Protein AF-A0AAN8FQ93-F1 (afdb_monomer_lite)

Structure (mmCIF, N/CA/C/O backbone):
data_AF-A0AAN8FQ93-F1
#
_entry.id   AF-A0AAN8FQ93-F1
#
loop_
_atom_site.group_PDB
_atom_site.id
_atom_site.type_symbol
_atom_site.label_atom_id
_atom_site.label_alt_id
_atom_site.label_comp_id
_atom_site.label_asym_id
_atom_site.label_entity_id
_atom_site.label_seq_id
_atom_site.pdbx_PDB_ins_code
_atom_site.Cartn_x
_atom_site.Cartn_y
_atom_site.Cartn_z
_atom_site.occupancy
_atom_site.B_iso_or_equiv
_atom_site.auth_seq_id
_atom_site.auth_comp_id
_atom_site.auth_asym_id
_atom_site.auth_atom_id
_atom_site.pdbx_PDB_model_num
ATOM 1 N N . MET A 1 1 ? 37.743 -50.794 3.521 1.00 43.72 1 MET A N 1
ATOM 2 C CA . MET A 1 1 ? 38.752 -50.583 4.589 1.00 43.72 1 MET A CA 1
ATOM 3 C C . MET A 1 1 ? 39.547 -49.338 4.214 1.00 43.72 1 MET A C 1
ATOM 5 O O . MET A 1 1 ? 40.086 -49.353 3.125 1.00 43.72 1 MET A O 1
ATOM 9 N N . LYS A 1 2 ? 39.644 -48.219 4.934 1.00 46.94 2 LYS A N 1
ATOM 10 C CA . LYS A 1 2 ? 39.073 -47.664 6.175 1.00 46.94 2 LYS A CA 1
ATOM 11 C C . LYS A 1 2 ? 38.821 -46.161 5.886 1.00 46.94 2 LYS A C 1
ATOM 13 O O . LYS A 1 2 ? 39.588 -45.600 5.106 1.00 46.94 2 LYS A O 1
ATOM 18 N N . PRO A 1 3 ? 37.813 -45.504 6.480 1.00 52.72 3 PRO A N 1
ATOM 19 C CA . PRO A 1 3 ? 37.639 -44.060 6.347 1.00 52.72 3 PRO A CA 1
ATOM 20 C C . PRO A 1 3 ? 38.596 -43.309 7.285 1.00 52.72 3 PRO A C 1
ATOM 22 O O . PRO A 1 3 ? 38.807 -43.723 8.425 1.00 52.72 3 PRO A O 1
ATOM 25 N N . VAL A 1 4 ? 39.175 -42.209 6.800 1.00 64.00 4 VAL A N 1
ATOM 26 C CA . VAL A 1 4 ? 39.961 -41.269 7.608 1.00 64.00 4 VAL A CA 1
ATOM 27 C C . VAL A 1 4 ? 38.993 -40.267 8.228 1.00 64.00 4 VAL A C 1
ATOM 29 O O . VAL A 1 4 ? 38.445 -39.408 7.546 1.00 64.00 4 VAL A O 1
ATOM 32 N N . THR A 1 5 ? 38.760 -40.413 9.528 1.00 63.66 5 THR A N 1
ATOM 33 C CA . THR A 1 5 ? 38.083 -39.434 10.381 1.00 63.66 5 THR A CA 1
ATOM 34 C C . THR A 1 5 ? 39.112 -38.424 10.878 1.00 63.66 5 THR A C 1
ATOM 36 O O . THR A 1 5 ? 40.029 -38.809 11.606 1.00 63.66 5 THR A O 1
ATOM 39 N N . SER A 1 6 ? 38.967 -37.148 10.516 1.00 61.22 6 SER A N 1
ATOM 40 C CA . SER A 1 6 ? 39.687 -36.052 11.170 1.00 61.22 6 SER A CA 1
ATOM 41 C C . SER A 1 6 ? 38.720 -35.314 12.095 1.00 61.22 6 SER A C 1
ATOM 43 O O . SER A 1 6 ? 37.662 -34.841 11.689 1.00 61.22 6 SER A O 1
ATOM 45 N N . ASN A 1 7 ? 39.093 -35.308 13.371 1.00 53.00 7 ASN A N 1
ATOM 46 C CA . ASN A 1 7 ? 38.413 -34.659 14.479 1.00 53.00 7 ASN A CA 1
ATOM 47 C C . ASN A 1 7 ? 38.879 -33.201 14.629 1.00 53.00 7 ASN A C 1
ATOM 49 O O . ASN A 1 7 ? 40.079 -32.956 14.540 1.00 53.00 7 ASN A O 1
ATOM 53 N N . ALA A 1 8 ? 37.923 -32.343 15.021 1.00 48.28 8 ALA A N 1
ATOM 54 C CA . ALA A 1 8 ? 38.048 -31.144 15.876 1.00 48.28 8 ALA A CA 1
ATOM 55 C C . ALA A 1 8 ? 38.805 -29.902 15.322 1.00 48.28 8 ALA A C 1
ATOM 57 O O . ALA A 1 8 ? 39.661 -30.062 14.456 1.00 48.28 8 ALA A O 1
ATOM 58 N N . PRO A 1 9 ? 38.544 -28.662 15.819 1.00 56.56 9 PRO A N 1
ATOM 59 C CA . PRO A 1 9 ? 37.826 -28.311 17.052 1.00 56.56 9 PRO A CA 1
ATOM 60 C C . PRO A 1 9 ? 36.675 -27.292 16.921 1.00 56.56 9 PRO A C 1
ATOM 62 O O . PRO A 1 9 ? 36.584 -26.490 15.995 1.00 56.56 9 PRO A O 1
ATOM 65 N N . SER A 1 10 ? 35.815 -27.335 17.937 1.00 55.06 10 SER A N 1
ATOM 66 C CA . SER A 1 10 ? 34.842 -26.316 18.319 1.00 55.06 10 SER A CA 1
ATOM 67 C C . SER A 1 10 ? 35.538 -25.012 18.715 1.00 55.06 10 SER A C 1
ATOM 69 O O . SER A 1 10 ? 36.318 -25.006 19.667 1.00 55.06 10 SER A O 1
ATOM 71 N N . ASN A 1 11 ? 35.198 -23.911 18.047 1.00 56.00 11 ASN A N 1
ATOM 72 C CA . ASN A 1 11 ? 35.440 -22.566 18.560 1.00 56.00 11 ASN A CA 1
ATOM 73 C C . ASN A 1 11 ? 34.101 -21.963 18.983 1.00 56.00 11 ASN A C 1
ATOM 75 O O . ASN A 1 11 ? 33.409 -21.327 18.190 1.00 56.00 11 ASN A O 1
ATOM 79 N N . ASP A 1 12 ? 33.765 -22.195 20.250 1.00 54.53 12 ASP A N 1
ATOM 80 C CA . ASP A 1 12 ? 32.925 -21.299 21.035 1.00 54.53 12 ASP A CA 1
ATOM 81 C C . ASP A 1 12 ? 33.717 -20.007 21.259 1.00 54.53 12 ASP A C 1
ATOM 83 O O . ASP A 1 12 ? 34.679 -19.977 22.026 1.00 54.53 12 ASP A O 1
ATOM 87 N N . ILE A 1 13 ? 33.321 -18.933 20.580 1.00 55.38 13 ILE A N 1
ATOM 88 C CA . ILE A 1 13 ? 33.644 -17.569 21.001 1.00 55.38 13 ILE A CA 1
ATOM 89 C C . ILE A 1 13 ? 32.327 -16.805 21.011 1.00 55.38 13 ILE A C 1
ATOM 91 O O . ILE A 1 13 ? 31.907 -16.200 20.024 1.00 55.38 13 ILE A O 1
ATOM 95 N N . GLY A 1 14 ? 31.666 -16.874 22.166 1.00 54.19 14 GLY A N 1
ATOM 96 C CA . GLY A 1 14 ? 30.639 -15.923 22.545 1.00 54.19 14 GLY A CA 1
ATOM 97 C C . GLY A 1 14 ? 31.229 -14.520 22.488 1.00 54.19 14 GLY A C 1
ATOM 98 O O . GLY A 1 14 ? 32.110 -14.169 23.268 1.00 54.19 14 GLY A O 1
ATOM 99 N N . THR A 1 15 ? 30.745 -13.730 21.537 1.00 52.47 15 THR A N 1
ATOM 100 C CA . THR A 1 15 ? 30.935 -12.284 21.545 1.00 52.47 15 THR A CA 1
ATOM 101 C C . THR A 1 15 ? 29.565 -11.693 21.824 1.00 52.47 15 THR A C 1
ATOM 103 O O . THR A 1 15 ? 28.764 -11.488 20.914 1.00 52.47 15 THR A O 1
ATOM 106 N N . GLU A 1 16 ? 29.262 -11.493 23.106 1.00 47.66 16 GLU A N 1
ATOM 107 C CA . GLU A 1 16 ? 28.191 -10.596 23.522 1.00 47.66 16 GLU A CA 1
ATOM 108 C C . GLU A 1 16 ? 28.558 -9.191 23.037 1.00 47.66 16 GLU A C 1
ATOM 110 O O . GLU A 1 16 ? 29.326 -8.462 23.665 1.00 47.66 16 GLU A O 1
ATOM 115 N N . VAL A 1 17 ? 28.041 -8.815 21.869 1.00 51.59 17 VAL A N 1
ATOM 116 C CA . VAL A 1 17 ? 28.053 -7.424 21.434 1.00 51.59 17 VAL A CA 1
ATOM 117 C C . VAL A 1 17 ? 26.941 -6.729 22.204 1.00 51.59 17 VAL A C 1
ATOM 119 O O . VAL A 1 17 ? 25.759 -6.830 21.882 1.00 51.59 17 VAL A O 1
ATOM 122 N N . ASN A 1 18 ? 27.357 -6.052 23.266 1.00 51.69 18 ASN A N 1
ATOM 123 C CA . ASN A 1 18 ? 26.562 -5.135 24.059 1.00 51.69 18 ASN A CA 1
ATOM 124 C C . ASN A 1 18 ? 26.129 -3.958 23.159 1.00 51.69 18 ASN A C 1
ATOM 126 O O . ASN A 1 18 ? 26.829 -2.956 23.031 1.00 51.69 18 ASN A O 1
ATOM 130 N N . LEU A 1 19 ? 25.006 -4.120 22.453 1.00 54.72 19 LEU A N 1
ATOM 131 C CA . LEU A 1 19 ? 24.461 -3.150 21.497 1.00 54.72 19 LEU A CA 1
ATOM 132 C C . LEU A 1 19 ? 23.563 -2.123 22.206 1.00 54.72 19 LEU A C 1
ATOM 134 O O . LEU A 1 19 ? 22.423 -1.883 21.815 1.00 54.72 19 LEU A O 1
ATOM 138 N N . ALA A 1 20 ? 24.069 -1.546 23.291 1.00 54.59 20 ALA A N 1
ATOM 139 C CA . ALA A 1 20 ? 23.352 -0.576 24.104 1.00 54.59 20 ALA A CA 1
ATOM 140 C C . ALA A 1 20 ? 24.187 0.690 24.301 1.00 54.59 20 ALA A C 1
ATOM 142 O O . ALA A 1 20 ? 24.522 1.029 25.427 1.00 54.59 20 ALA A O 1
ATOM 143 N N . GLN A 1 21 ? 24.526 1.400 23.219 1.00 54.72 21 GLN A N 1
ATOM 144 C CA . GLN A 1 21 ? 24.771 2.848 23.265 1.00 54.72 21 GLN A CA 1
ATOM 145 C C . GLN A 1 21 ? 25.000 3.438 21.870 1.00 54.72 21 GLN A C 1
ATOM 147 O O . GLN A 1 21 ? 25.700 2.865 21.045 1.00 54.72 21 GLN A O 1
ATOM 152 N N . HIS A 1 22 ? 24.443 4.637 21.686 1.00 54.16 22 HIS A N 1
ATOM 153 C CA . HIS A 1 22 ? 24.608 5.573 20.568 1.00 54.16 22 HIS A CA 1
ATOM 154 C C . HIS A 1 22 ? 23.703 5.418 19.340 1.00 54.16 22 HIS A C 1
ATOM 156 O O . HIS A 1 22 ? 24.157 5.211 18.223 1.00 54.16 22 HIS A O 1
ATOM 162 N N . PHE A 1 23 ? 22.427 5.751 19.541 1.00 46.22 23 PHE A N 1
ATOM 163 C CA . PHE A 1 23 ? 21.688 6.562 18.570 1.00 46.22 23 PHE A CA 1
ATOM 164 C C . PHE A 1 23 ? 21.026 7.747 19.282 1.00 46.22 23 PHE A C 1
ATOM 166 O O . PHE A 1 23 ? 19.817 7.795 19.484 1.00 46.22 23 PHE A O 1
ATOM 173 N N . ALA A 1 24 ? 21.847 8.717 19.689 1.00 49.38 24 ALA A N 1
ATOM 174 C CA . ALA A 1 24 ? 21.378 10.086 19.859 1.00 49.38 24 ALA A CA 1
ATOM 175 C C . ALA A 1 24 ? 21.300 10.691 18.452 1.00 49.38 24 ALA A C 1
ATOM 177 O O . ALA A 1 24 ? 22.272 11.250 17.953 1.00 49.38 24 ALA A O 1
ATOM 178 N N . TYR A 1 25 ? 20.176 10.478 17.769 1.00 49.50 25 TYR A N 1
ATOM 179 C CA . TYR A 1 25 ? 19.856 11.272 16.593 1.00 49.50 25 TYR A CA 1
ATOM 180 C C . TYR A 1 25 ? 19.400 12.648 17.074 1.00 49.50 25 TYR A C 1
ATOM 182 O O . TYR A 1 25 ? 18.401 12.768 17.784 1.00 49.50 25 TYR A O 1
ATOM 190 N N . ASP A 1 26 ? 20.158 13.667 16.676 1.00 50.38 26 ASP A N 1
ATOM 191 C CA . ASP A 1 26 ? 19.754 15.069 16.646 1.00 50.38 26 ASP A CA 1
ATOM 192 C C . ASP A 1 26 ? 18.476 15.218 15.807 1.00 50.38 26 ASP A C 1
ATOM 194 O O . ASP A 1 26 ? 18.492 15.524 14.615 1.00 50.38 26 ASP A O 1
ATOM 198 N N . CYS A 1 27 ? 17.328 14.987 16.437 1.00 43.94 27 CYS A N 1
ATOM 199 C CA . CYS A 1 27 ? 16.032 15.365 15.902 1.00 43.94 27 CYS A CA 1
ATOM 200 C C . CYS A 1 27 ? 15.802 16.844 16.219 1.00 43.94 27 CYS A C 1
ATOM 202 O O . CYS A 1 27 ? 15.065 17.198 17.141 1.00 43.94 27 CYS A O 1
ATOM 204 N N . HIS A 1 28 ? 16.448 17.719 15.450 1.00 53.31 28 HIS A N 1
ATOM 205 C CA . HIS A 1 28 ? 16.103 19.133 15.409 1.00 53.31 28 HIS A CA 1
ATOM 206 C C . HIS A 1 28 ? 14.748 19.273 14.697 1.00 53.31 28 HIS A C 1
ATOM 208 O O . HIS A 1 28 ? 14.672 19.464 13.486 1.00 53.31 28 HIS A O 1
ATOM 214 N N . PHE A 1 29 ? 13.656 19.097 15.443 1.00 51.94 29 PHE A N 1
ATOM 215 C CA . PHE A 1 29 ? 12.316 19.428 14.971 1.00 51.94 29 PHE A CA 1
ATOM 216 C C . PHE A 1 29 ? 12.164 20.954 14.994 1.00 51.94 29 PHE A C 1
ATOM 218 O O . PHE A 1 29 ? 12.197 21.539 16.080 1.00 51.94 29 PHE A O 1
ATOM 225 N N . PRO A 1 30 ? 11.970 21.633 13.849 1.00 58.56 30 PRO A N 1
ATOM 226 C CA . PRO A 1 30 ? 11.539 23.017 13.889 1.00 58.56 30 PRO A CA 1
ATOM 227 C C . PRO A 1 30 ? 10.137 23.045 14.506 1.00 58.56 30 PRO A C 1
ATOM 229 O O . PRO A 1 30 ? 9.184 22.494 13.953 1.00 58.56 30 PRO A O 1
ATOM 232 N N . LEU A 1 31 ? 10.019 23.680 15.672 1.00 50.66 31 LEU A N 1
ATOM 233 C CA . LEU A 1 31 ? 8.745 24.088 16.255 1.00 50.66 31 LEU A CA 1
ATOM 234 C C . LEU A 1 31 ? 8.060 25.039 15.268 1.00 50.66 31 LEU A C 1
ATOM 236 O O . LEU A 1 31 ? 8.296 26.246 15.269 1.00 50.66 31 LEU A O 1
ATOM 240 N N . ILE A 1 32 ? 7.212 24.488 14.403 1.00 52.97 32 ILE A N 1
ATOM 241 C CA . ILE A 1 32 ? 6.245 25.276 13.649 1.00 52.97 32 ILE A CA 1
ATOM 242 C C . ILE A 1 32 ? 5.213 25.746 14.675 1.00 52.97 32 ILE A C 1
ATOM 244 O O . ILE A 1 32 ? 4.323 25.000 15.080 1.00 52.97 32 ILE A O 1
ATOM 248 N N . LEU A 1 33 ? 5.367 26.989 15.133 1.00 49.12 33 LEU A N 1
ATOM 249 C CA . LEU A 1 33 ? 4.339 27.731 15.858 1.00 49.12 33 LEU A CA 1
ATOM 250 C C . LEU A 1 33 ? 3.120 27.878 14.939 1.00 49.12 33 LEU A C 1
ATOM 252 O O . LEU A 1 33 ? 3.039 28.794 14.121 1.00 49.12 33 LEU A O 1
ATOM 256 N N . ILE A 1 34 ? 2.170 26.952 15.056 1.00 49.78 34 ILE A N 1
ATOM 257 C CA . ILE A 1 34 ? 0.868 27.068 14.404 1.00 49.78 34 ILE A CA 1
ATOM 258 C C . ILE A 1 34 ? 0.079 28.132 15.168 1.00 49.78 34 ILE A C 1
ATOM 260 O O . ILE A 1 34 ? -0.410 27.910 16.273 1.00 49.78 34 ILE A O 1
ATOM 264 N N . ASN A 1 35 ? -0.009 29.317 14.571 1.00 53.38 35 ASN A N 1
ATOM 265 C CA . ASN A 1 35 ? -0.854 30.410 15.031 1.00 53.38 35 ASN A CA 1
ATOM 266 C C . ASN A 1 35 ? -2.340 29.999 14.870 1.00 53.38 35 ASN A C 1
ATOM 268 O O . ASN A 1 35 ? -2.770 29.753 13.740 1.00 53.38 35 ASN A O 1
ATOM 272 N N . PRO A 1 36 ? -3.149 29.920 15.945 1.00 51.19 36 PRO A N 1
ATOM 273 C CA . PRO A 1 36 ? -4.513 29.376 15.894 1.00 51.19 36 PRO A CA 1
ATOM 274 C C . PRO A 1 36 ? -5.562 30.334 15.290 1.00 51.19 36 PRO A C 1
ATOM 276 O O . PRO A 1 36 ? -6.759 30.071 15.371 1.00 51.19 36 PRO A O 1
ATOM 279 N N . SER A 1 37 ? -5.155 31.441 14.662 1.00 52.25 37 SER A N 1
ATOM 280 C CA . SER A 1 37 ? -6.068 32.552 14.342 1.00 52.25 37 SER A CA 1
ATOM 281 C C . SER A 1 37 ? -6.799 32.455 12.992 1.00 52.25 37 SER A C 1
ATOM 283 O O . SER A 1 37 ? -7.601 33.331 12.675 1.00 52.25 37 SER A O 1
ATOM 285 N N . HIS A 1 38 ? -6.585 31.407 12.187 1.00 54.12 38 HIS A N 1
ATOM 286 C CA . HIS A 1 38 ? -7.237 31.275 10.875 1.00 54.12 38 HIS A CA 1
ATOM 287 C C . HIS A 1 38 ? -7.713 29.846 10.573 1.00 54.12 38 HIS A C 1
ATOM 289 O O . HIS A 1 38 ? -7.255 29.207 9.631 1.00 54.12 38 HIS A O 1
ATOM 295 N N . GLN A 1 39 ? -8.707 29.357 11.320 1.00 47.12 39 GLN A N 1
ATOM 296 C CA . GLN A 1 39 ? -9.579 28.290 10.819 1.00 47.12 39 GLN A CA 1
ATOM 297 C C . GLN A 1 39 ? -10.652 28.898 9.906 1.00 47.12 39 GLN A C 1
ATOM 299 O O . GLN A 1 39 ? -11.775 29.173 10.322 1.00 47.12 39 GLN A O 1
ATOM 304 N N . ARG A 1 40 ? -10.309 29.110 8.633 1.00 50.81 40 ARG A N 1
ATOM 305 C CA . ARG A 1 40 ? -11.314 29.138 7.566 1.00 50.81 40 ARG A CA 1
ATOM 306 C C . ARG A 1 40 ? -11.321 27.751 6.938 1.00 50.81 40 ARG A C 1
ATOM 308 O O . ARG A 1 40 ? -10.405 27.403 6.200 1.00 50.81 40 ARG A O 1
ATOM 315 N N . LEU A 1 41 ? -12.338 26.964 7.285 1.00 53.19 41 LEU A N 1
ATOM 316 C CA . LEU A 1 41 ? -12.646 25.694 6.629 1.00 53.19 41 LEU A CA 1
ATOM 317 C C . LEU A 1 41 ? -12.673 25.906 5.103 1.00 53.19 41 LEU A C 1
ATOM 319 O O . LEU A 1 41 ? -13.358 26.827 4.642 1.00 53.19 41 LEU A O 1
ATOM 323 N N . PRO A 1 42 ? -11.944 25.102 4.309 1.00 55.25 42 PRO A N 1
ATOM 324 C CA . PRO A 1 42 ? -12.087 25.149 2.865 1.00 55.25 42 PRO A CA 1
ATOM 325 C C . PRO A 1 42 ? -13.494 24.662 2.478 1.00 55.25 42 PRO A C 1
ATOM 327 O O . PRO A 1 42 ? -14.051 23.790 3.151 1.00 55.25 42 PRO A O 1
ATOM 330 N N . PRO A 1 43 ? -14.093 25.212 1.408 1.00 56.41 43 PRO A N 1
ATOM 331 C CA . PRO A 1 43 ? -15.388 24.752 0.934 1.00 56.41 43 PRO A CA 1
ATOM 332 C C . PRO A 1 43 ? -15.285 23.282 0.522 1.00 56.41 43 PRO A C 1
ATOM 334 O O . PRO A 1 43 ? -14.360 22.893 -0.196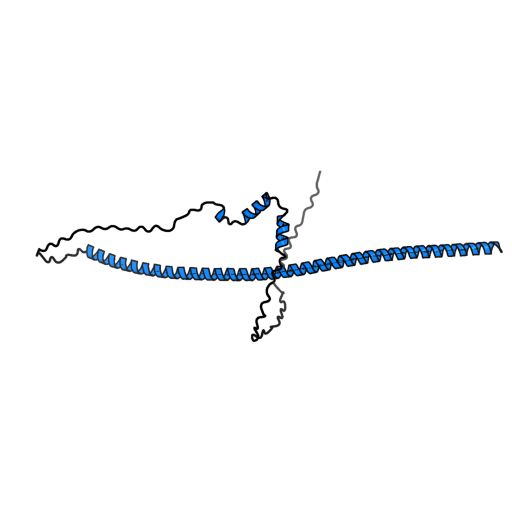 1.00 56.41 43 PRO A O 1
ATOM 337 N N . PHE A 1 44 ? -16.240 22.480 0.995 1.00 44.09 44 PHE A N 1
ATOM 338 C CA . PHE A 1 44 ? -16.431 21.089 0.604 1.00 44.09 44 PHE A CA 1
ATOM 339 C C . PHE A 1 44 ? -16.378 20.965 -0.922 1.00 44.09 44 PHE A C 1
ATOM 341 O O . PHE A 1 44 ? -17.288 21.407 -1.624 1.00 44.09 44 PHE A O 1
ATOM 348 N N . LYS A 1 45 ? -15.309 20.359 -1.445 1.00 53.00 45 LYS A N 1
ATOM 349 C CA . LYS A 1 45 ? -15.311 19.847 -2.813 1.00 53.00 45 LYS A CA 1
ATOM 350 C C . LYS A 1 45 ? -16.099 18.544 -2.788 1.00 53.00 45 LYS A C 1
ATOM 352 O O . LYS A 1 45 ? -15.749 17.630 -2.045 1.00 53.00 45 LYS A O 1
ATOM 357 N N . GLN A 1 46 ? -17.185 18.502 -3.557 1.00 50.28 46 GLN A N 1
ATOM 358 C CA . GLN A 1 46 ? -17.930 17.281 -3.837 1.00 50.28 46 GLN A CA 1
ATOM 359 C C . GLN A 1 46 ? -16.947 16.206 -4.305 1.00 50.28 46 GLN A C 1
ATOM 361 O O . GLN A 1 46 ? -16.217 16.401 -5.276 1.00 50.28 46 GLN A O 1
ATOM 366 N N . LEU A 1 47 ? -16.904 15.098 -3.567 1.00 47.75 47 LEU A N 1
ATOM 367 C CA . LEU A 1 47 ? -16.233 13.880 -3.987 1.00 47.75 47 LEU A CA 1
ATOM 368 C C . LEU A 1 47 ? -17.018 13.343 -5.192 1.00 47.75 47 LEU A C 1
ATOM 370 O O . LEU A 1 47 ? -18.071 12.727 -5.028 1.00 47.75 47 LEU A O 1
ATOM 374 N N . GLU A 1 48 ? -16.535 13.596 -6.405 1.00 50.75 48 GLU A N 1
ATOM 375 C CA . GLU A 1 48 ? -16.887 12.749 -7.539 1.00 50.75 48 GLU A CA 1
ATOM 376 C C . GLU A 1 48 ? -16.249 11.384 -7.275 1.00 50.75 48 GLU A C 1
ATOM 378 O O . GLU A 1 48 ? -15.047 11.183 -7.444 1.00 50.75 48 GLU A O 1
ATOM 383 N N . ILE A 1 49 ? -17.061 10.458 -6.767 1.00 50.00 49 ILE A N 1
ATOM 384 C CA . ILE A 1 49 ? -16.704 9.049 -6.653 1.00 50.00 49 ILE A CA 1
ATOM 385 C C . ILE A 1 49 ? -16.535 8.549 -8.088 1.00 50.00 49 ILE A C 1
ATOM 387 O O . ILE A 1 49 ? -17.507 8.311 -8.803 1.00 50.00 49 ILE A O 1
ATOM 391 N N . GLY A 1 50 ? -15.283 8.462 -8.534 1.00 47.97 50 GLY A N 1
ATOM 392 C CA . GLY A 1 50 ? -14.940 7.890 -9.824 1.00 47.97 50 GLY A CA 1
ATOM 393 C C . GLY A 1 50 ? -15.417 6.441 -9.885 1.00 47.97 50 GLY A C 1
ATOM 394 O O . GLY A 1 50 ? -14.976 5.603 -9.103 1.00 47.97 50 GLY A O 1
ATOM 395 N N . ASN A 1 51 ? -16.289 6.143 -10.848 1.00 53.91 51 ASN A N 1
ATOM 396 C CA . ASN A 1 51 ? -16.870 4.823 -11.137 1.00 53.91 51 ASN A CA 1
ATOM 397 C C . ASN A 1 51 ? -15.841 3.734 -11.549 1.00 53.91 51 ASN A C 1
ATOM 399 O O . ASN A 1 51 ? -16.215 2.724 -12.140 1.00 53.91 51 ASN A O 1
ATOM 403 N N . GLY A 1 52 ? -14.546 3.912 -11.266 1.00 50.69 52 GLY A N 1
ATOM 404 C CA . GLY A 1 52 ? -13.461 3.043 -11.734 1.00 50.69 52 GLY A CA 1
ATOM 405 C C . GLY A 1 52 ? -13.273 1.742 -10.945 1.00 50.69 52 GLY A C 1
ATOM 406 O O . GLY A 1 52 ? -12.689 0.797 -11.473 1.00 50.69 52 GLY A O 1
ATOM 407 N N . GLU A 1 53 ? -13.780 1.644 -9.712 1.00 50.12 53 GLU A N 1
ATOM 408 C CA . GLU A 1 53 ? -13.603 0.435 -8.884 1.00 50.12 53 GLU A CA 1
ATOM 409 C C . GLU A 1 53 ? -14.692 -0.629 -9.098 1.00 50.12 53 GLU A C 1
ATOM 411 O O . GLU A 1 53 ? -14.458 -1.816 -8.862 1.00 50.12 53 GLU A O 1
ATOM 416 N N . ALA A 1 54 ? -15.857 -0.251 -9.635 1.00 54.19 54 ALA A N 1
ATOM 417 C CA . ALA A 1 54 ? -16.929 -1.204 -9.931 1.00 54.19 54 ALA A CA 1
ATOM 418 C C . ALA A 1 54 ? -16.570 -2.157 -11.093 1.00 54.19 54 ALA A C 1
ATOM 420 O O . ALA A 1 54 ? -17.038 -3.297 -11.141 1.00 54.19 54 ALA A O 1
ATOM 421 N N . GLU A 1 55 ? -15.699 -1.731 -12.012 1.00 54.09 55 GLU A N 1
ATOM 422 C CA . GLU A 1 55 ? -15.376 -2.503 -13.216 1.00 54.09 55 GLU A CA 1
ATOM 423 C C . GLU A 1 55 ? -14.250 -3.533 -12.998 1.00 54.09 55 GLU A C 1
ATOM 425 O O . GLU A 1 55 ? -14.235 -4.589 -13.639 1.00 54.09 55 GLU A O 1
ATOM 430 N N . GLN A 1 56 ? -13.349 -3.306 -12.032 1.00 57.56 56 GLN A N 1
ATOM 431 C CA . GLN A 1 56 ? -12.305 -4.284 -11.688 1.00 57.56 56 GLN A CA 1
ATOM 432 C C . GLN A 1 56 ? -12.852 -5.470 -10.879 1.00 57.56 56 GLN A C 1
ATOM 434 O O . GLN A 1 56 ? -12.417 -6.607 -11.082 1.00 57.56 56 GLN A O 1
ATOM 439 N N . LEU A 1 57 ? -13.870 -5.249 -10.040 1.00 55.34 57 LEU A N 1
ATOM 440 C CA . LEU A 1 57 ? -14.535 -6.332 -9.306 1.00 55.34 57 LEU A CA 1
ATOM 441 C C . LEU A 1 57 ? -15.395 -7.223 -10.220 1.00 55.34 57 LEU A C 1
ATOM 443 O O . LEU A 1 57 ? -15.475 -8.433 -10.000 1.00 55.34 57 LEU A O 1
ATOM 447 N N . SER A 1 58 ? -15.966 -6.668 -11.295 1.00 58.16 58 SER A N 1
ATOM 448 C CA . SER A 1 58 ? -16.728 -7.439 -12.291 1.00 58.16 58 SER A CA 1
ATOM 449 C C . SER A 1 58 ? -15.833 -8.414 -13.080 1.00 58.16 58 SER A C 1
ATOM 451 O O . SER A 1 58 ? -16.195 -9.580 -13.269 1.00 58.16 58 SER A O 1
ATOM 453 N N . LYS A 1 59 ? -14.607 -8.002 -13.445 1.00 57.81 59 LYS A N 1
ATOM 454 C CA . LYS A 1 59 ? -13.646 -8.869 -14.155 1.00 57.81 59 LYS A CA 1
ATOM 455 C C . LYS A 1 59 ? -13.072 -9.990 -13.285 1.00 57.81 59 LYS A C 1
ATOM 457 O O . LYS A 1 59 ? -12.867 -11.091 -13.794 1.00 57.81 59 LYS A O 1
ATOM 462 N N . ALA A 1 60 ? -12.886 -9.771 -11.982 1.00 54.78 60 ALA A N 1
ATOM 463 C CA . ALA A 1 60 ? -12.419 -10.818 -11.065 1.00 54.78 60 ALA A CA 1
ATOM 464 C C . ALA A 1 60 ? -13.466 -11.931 -10.829 1.00 54.78 60 ALA A C 1
ATOM 466 O O . ALA A 1 60 ? -13.116 -13.076 -10.532 1.00 54.78 60 ALA A O 1
ATOM 467 N N . LEU A 1 61 ? -14.756 -11.629 -11.010 1.00 50.03 61 LEU A N 1
ATOM 468 C CA . LEU A 1 61 ? -15.855 -12.578 -10.812 1.00 50.03 61 LEU A CA 1
ATOM 469 C C . LEU A 1 61 ? -16.231 -13.372 -12.073 1.00 50.03 61 LEU A C 1
ATOM 471 O O . LEU A 1 61 ? -17.008 -14.320 -11.967 1.00 50.03 61 LEU A O 1
ATOM 475 N N . CYS A 1 62 ? -15.679 -13.064 -13.249 1.00 51.31 62 CYS A N 1
ATOM 476 C CA . CYS A 1 62 ? -16.077 -13.724 -14.501 1.00 51.31 62 CYS A CA 1
ATOM 477 C C . CYS A 1 62 ? -15.312 -15.038 -14.802 1.00 51.31 62 CYS A C 1
ATOM 479 O O . CYS A 1 62 ? -15.659 -15.750 -15.737 1.00 51.31 62 CYS A O 1
ATOM 481 N N . GLY A 1 63 ? -14.292 -15.396 -14.006 1.00 51.91 63 GLY A N 1
ATOM 482 C CA . GLY A 1 63 ? -13.413 -16.550 -14.280 1.00 51.91 63 GLY A CA 1
ATOM 483 C C . GLY A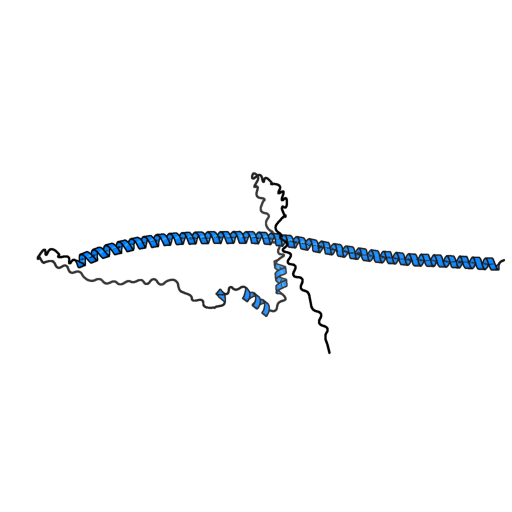 1 63 ? -13.461 -17.713 -13.281 1.00 51.91 63 GLY A C 1
ATOM 484 O O . GLY A 1 63 ? -12.731 -18.687 -13.449 1.00 51.91 63 GLY A O 1
ATOM 485 N N . THR A 1 64 ? -14.270 -17.642 -12.221 1.00 48.59 64 THR A N 1
ATOM 486 C CA . THR A 1 64 ? -14.322 -18.698 -11.195 1.00 48.59 64 THR A CA 1
ATOM 487 C C . THR A 1 64 ? -15.610 -19.503 -11.317 1.00 48.59 64 THR A C 1
ATOM 489 O O . THR A 1 64 ? -16.702 -18.938 -11.299 1.00 48.59 64 THR A O 1
ATOM 492 N N . SER A 1 65 ? -15.475 -20.827 -11.468 1.00 60.69 65 SER A N 1
ATOM 493 C CA . SER A 1 65 ? -16.615 -21.745 -11.543 1.00 60.69 65 SER A CA 1
ATOM 494 C C . SER A 1 65 ? -17.496 -21.625 -10.298 1.00 60.69 65 SER A C 1
ATOM 496 O O . SER A 1 65 ? -16.994 -21.382 -9.194 1.00 60.69 65 SER A O 1
ATOM 498 N N . ASP A 1 66 ? -18.807 -21.809 -10.469 1.00 57.22 66 ASP A N 1
ATOM 499 C CA . ASP A 1 66 ? -19.829 -21.582 -9.435 1.00 57.22 66 ASP A CA 1
ATOM 500 C C . ASP A 1 66 ? -19.560 -22.325 -8.112 1.00 57.22 66 ASP A C 1
ATOM 502 O O . ASP A 1 66 ? -19.926 -21.851 -7.036 1.00 57.22 66 ASP A O 1
ATOM 506 N N . ALA A 1 67 ? -18.805 -23.426 -8.154 1.00 57.03 67 ALA A N 1
ATOM 507 C CA . ALA A 1 67 ? -18.370 -24.158 -6.967 1.00 57.03 67 ALA A CA 1
ATOM 508 C C . ALA A 1 67 ? -17.407 -23.360 -6.059 1.00 57.03 67 ALA A C 1
ATOM 510 O O . ALA A 1 67 ? -17.457 -23.495 -4.836 1.00 57.03 67 ALA A O 1
ATOM 511 N N . LYS A 1 68 ? -16.541 -22.500 -6.619 1.00 57.78 68 LYS A N 1
ATOM 512 C CA . LYS A 1 68 ? -15.602 -21.671 -5.835 1.00 57.78 68 LYS A CA 1
ATOM 513 C C . LYS A 1 68 ? -16.243 -20.391 -5.297 1.00 57.78 68 LYS A C 1
ATOM 515 O O . LYS A 1 68 ? -15.852 -19.943 -4.219 1.00 57.78 68 LYS A O 1
ATOM 520 N N . LYS A 1 69 ? -17.246 -19.839 -5.987 1.00 58.22 69 LYS A N 1
ATOM 521 C CA . LYS A 1 69 ? -18.005 -18.671 -5.501 1.00 58.22 69 LYS A CA 1
ATOM 522 C C . LYS A 1 69 ? -18.824 -19.002 -4.254 1.00 58.22 69 LYS A C 1
ATOM 524 O O . LYS A 1 69 ? -18.806 -18.233 -3.296 1.00 58.22 69 LYS A O 1
ATOM 529 N N . MET A 1 70 ? -19.443 -20.183 -4.214 1.00 59.78 70 MET A N 1
ATOM 530 C CA . MET A 1 70 ? -20.174 -20.642 -3.027 1.00 59.78 70 MET A CA 1
ATOM 531 C C . MET A 1 70 ? -19.242 -20.922 -1.837 1.00 59.78 70 MET A C 1
ATOM 533 O O . MET A 1 70 ? -19.593 -20.612 -0.703 1.00 59.78 70 MET A O 1
ATOM 537 N N . ALA A 1 71 ? -18.022 -21.420 -2.081 1.00 59.84 71 ALA A N 1
ATOM 538 C CA . ALA A 1 71 ? -17.058 -21.716 -1.018 1.00 59.84 71 ALA A CA 1
ATOM 539 C C . ALA A 1 71 ? -16.527 -20.459 -0.295 1.00 59.84 71 ALA A C 1
ATOM 541 O O . ALA A 1 71 ? -16.286 -20.503 0.915 1.00 59.84 71 ALA A O 1
ATOM 542 N N . LEU A 1 72 ? -16.369 -19.337 -1.008 1.00 56.34 72 LEU A N 1
ATOM 543 C CA . LEU A 1 72 ? -15.916 -18.067 -0.425 1.00 56.34 72 LEU A CA 1
ATOM 544 C C . LEU A 1 72 ? -17.013 -17.363 0.389 1.00 56.34 72 LEU A C 1
ATOM 546 O O . LEU A 1 72 ? -16.711 -16.806 1.443 1.00 56.34 72 LEU A O 1
ATOM 550 N N . LEU A 1 73 ? -18.282 -17.471 -0.019 1.00 55.78 73 LEU A N 1
ATOM 551 C CA . LEU A 1 73 ? -19.415 -16.937 0.750 1.00 55.78 73 LEU A CA 1
ATOM 552 C C . LEU A 1 73 ? -19.606 -17.650 2.100 1.00 55.78 73 LEU A C 1
ATOM 554 O O . LEU A 1 73 ? -19.958 -17.010 3.086 1.00 55.78 73 LEU A O 1
ATOM 558 N N . THR A 1 74 ? -19.277 -18.942 2.203 1.00 54.19 74 THR A N 1
ATOM 559 C CA . THR A 1 74 ? -19.338 -19.684 3.479 1.00 54.19 74 THR A CA 1
ATOM 560 C C . THR A 1 74 ? -18.262 -19.320 4.508 1.00 54.19 74 THR A C 1
ATOM 562 O O . THR A 1 74 ? -18.369 -19.762 5.650 1.00 54.19 74 THR A O 1
ATOM 565 N N . ARG A 1 75 ? -17.227 -18.543 4.151 1.00 56.62 75 ARG A N 1
ATOM 566 C CA . ARG A 1 75 ? -16.145 -18.148 5.081 1.00 56.62 75 ARG A CA 1
ATOM 567 C C . ARG A 1 75 ? -16.335 -16.781 5.741 1.00 56.62 75 ARG A C 1
ATOM 569 O O . ARG A 1 75 ? -15.568 -16.451 6.636 1.00 56.62 75 ARG A O 1
ATOM 576 N N . LEU A 1 76 ? -17.340 -16.009 5.325 1.00 52.66 76 LEU A N 1
ATOM 577 C CA . LEU A 1 76 ? -17.648 -14.688 5.892 1.00 52.66 76 LEU A CA 1
ATOM 578 C C . LEU A 1 76 ? -18.835 -14.703 6.865 1.00 52.66 76 LEU A C 1
ATOM 580 O O . LEU A 1 76 ? -19.235 -13.656 7.366 1.00 52.66 76 LEU A O 1
ATOM 584 N N . LEU A 1 77 ? -19.396 -15.879 7.150 1.00 53.16 77 LEU A N 1
ATOM 585 C CA . LEU A 1 77 ? -20.464 -16.028 8.129 1.00 53.16 77 LEU A CA 1
ATOM 586 C C . LEU A 1 77 ? -19.868 -16.339 9.511 1.00 53.16 77 LEU A C 1
ATOM 588 O O . LEU A 1 77 ? -19.130 -17.317 9.630 1.00 53.16 77 LEU A O 1
ATOM 592 N N . PRO A 1 78 ? -20.174 -15.538 10.548 1.00 63.38 78 PRO A N 1
ATOM 593 C CA . PRO A 1 78 ? -19.728 -15.813 11.909 1.00 63.38 78 PRO A CA 1
ATOM 594 C C . PRO A 1 78 ? -20.228 -17.188 12.377 1.00 63.38 78 PRO A C 1
ATOM 596 O O . PRO A 1 78 ? -21.354 -17.590 12.073 1.00 63.38 78 PRO A O 1
ATOM 599 N N . ASP A 1 79 ? -19.399 -17.903 13.149 1.00 53.47 79 ASP A N 1
ATOM 600 C CA . ASP A 1 79 ? -19.678 -19.270 13.627 1.00 53.47 79 ASP A CA 1
ATOM 601 C C . ASP A 1 79 ? -21.017 -19.398 14.385 1.00 53.47 79 ASP A C 1
ATOM 603 O O . ASP A 1 79 ? -21.608 -20.481 14.433 1.00 53.47 79 ASP A O 1
ATOM 607 N N . SER A 1 80 ? -21.556 -18.286 14.897 1.00 53.50 80 SER A N 1
ATOM 608 C CA . SER A 1 80 ? -22.868 -18.208 15.551 1.00 53.50 80 SER A CA 1
ATOM 609 C C . SER A 1 80 ? -24.056 -18.547 14.641 1.00 53.50 80 SER A C 1
ATOM 611 O O . SER A 1 80 ? -25.123 -18.880 15.148 1.00 53.50 80 SER A O 1
ATOM 613 N N . MET A 1 81 ? -23.892 -18.507 13.314 1.00 53.69 81 MET A N 1
ATOM 614 C CA . MET A 1 81 ? -24.944 -18.862 12.349 1.00 53.69 81 MET A CA 1
ATOM 615 C C . MET A 1 81 ? -24.811 -20.278 11.780 1.00 53.69 81 MET A C 1
ATOM 617 O O . MET A 1 81 ? -25.703 -20.747 11.073 1.00 53.69 81 MET A O 1
ATOM 621 N N . ARG A 1 82 ? -23.709 -20.979 12.069 1.00 58.03 82 ARG A N 1
ATOM 622 C CA . ARG A 1 82 ? -23.420 -22.293 11.474 1.00 58.03 82 ARG A CA 1
ATOM 623 C C . ARG A 1 82 ? -24.087 -23.450 12.215 1.00 58.03 82 ARG A C 1
ATOM 625 O O . ARG A 1 82 ? -24.296 -24.517 11.645 1.00 58.03 82 ARG A O 1
ATOM 632 N N . THR A 1 83 ? -24.457 -23.235 13.472 1.00 61.94 83 THR A N 1
ATOM 633 C CA . THR A 1 83 ? -25.223 -24.189 14.274 1.00 61.94 83 THR A CA 1
ATOM 634 C C . THR A 1 83 ? -26.667 -23.709 14.352 1.00 61.94 83 THR A C 1
ATOM 636 O O . THR A 1 83 ? -27.027 -22.871 15.170 1.00 61.94 83 THR A O 1
ATOM 639 N N . GLY A 1 84 ? -27.507 -24.212 13.446 1.00 53.28 84 GLY A N 1
ATOM 640 C CA . GLY A 1 84 ? -28.934 -23.898 13.372 1.00 53.28 84 GLY A CA 1
ATOM 641 C C . GLY A 1 84 ? -29.722 -24.376 14.595 1.00 53.28 84 GLY A C 1
ATOM 642 O O . GLY A 1 84 ? -30.490 -25.329 14.510 1.00 53.28 84 GLY A O 1
ATOM 643 N N . ARG A 1 85 ? -29.558 -23.704 15.736 1.00 50.16 85 ARG A N 1
ATOM 644 C CA . ARG A 1 85 ? -30.380 -23.892 16.932 1.00 50.16 85 ARG A CA 1
ATOM 645 C C . ARG A 1 85 ? -30.890 -22.540 17.418 1.00 50.16 85 ARG A C 1
ATOM 647 O O . ARG A 1 85 ? -30.551 -22.057 18.493 1.00 50.16 85 ARG A O 1
ATOM 654 N N . ALA A 1 86 ? -31.727 -21.930 16.583 1.00 51.59 86 ALA A N 1
ATOM 655 C CA . ALA A 1 86 ? -32.580 -20.823 16.981 1.00 51.59 86 ALA A CA 1
ATOM 656 C C . ALA A 1 86 ? -33.609 -21.346 17.994 1.00 51.59 86 ALA A C 1
ATOM 658 O O . ALA A 1 86 ? -34.661 -21.867 17.629 1.00 51.59 86 ALA A O 1
ATOM 659 N N . THR A 1 87 ? -33.283 -21.245 19.280 1.00 56.00 87 THR A N 1
ATOM 660 C CA . THR A 1 87 ? -34.269 -21.429 20.345 1.00 56.00 87 THR A CA 1
ATOM 661 C C . THR A 1 87 ? -34.970 -20.088 20.513 1.00 56.00 87 THR A C 1
ATOM 663 O O . THR A 1 87 ? -34.473 -19.191 21.188 1.00 56.00 87 THR A O 1
ATOM 666 N N . VAL A 1 88 ? -36.090 -19.921 19.812 1.00 52.50 88 VAL A N 1
ATOM 667 C CA . VAL A 1 88 ? -37.005 -18.791 19.985 1.00 52.50 88 VAL A CA 1
ATOM 668 C C . VAL A 1 88 ? -37.610 -18.907 21.384 1.00 52.50 88 VAL A C 1
ATOM 670 O O . VAL A 1 88 ? -38.532 -19.688 21.603 1.00 52.50 88 VAL A O 1
ATOM 673 N N . ALA A 1 89 ? -37.067 -18.167 22.350 1.00 49.22 89 ALA A N 1
ATOM 674 C CA . ALA A 1 89 ? -37.716 -17.959 23.636 1.00 49.22 89 ALA A CA 1
ATOM 675 C C . ALA A 1 89 ? -38.613 -16.720 23.524 1.00 49.22 89 ALA A C 1
ATOM 677 O O . ALA A 1 89 ? -38.151 -15.586 23.418 1.00 49.22 89 ALA A O 1
ATOM 678 N N . VAL A 1 90 ? -39.911 -16.996 23.478 1.00 54.00 90 VAL A N 1
ATOM 679 C CA . VAL A 1 90 ? -41.034 -16.059 23.450 1.00 54.00 90 VAL A CA 1
ATOM 680 C C . VAL A 1 90 ? -40.952 -15.065 24.621 1.00 54.00 90 VAL A C 1
ATOM 682 O O . VAL A 1 90 ? -40.889 -15.501 25.772 1.00 54.00 90 VAL A O 1
ATOM 685 N N . PRO A 1 91 ? -41.003 -13.743 24.378 1.00 53.12 91 PRO A N 1
ATOM 686 C CA . PRO A 1 91 ? -41.211 -12.765 25.432 1.00 53.12 91 PRO A CA 1
ATOM 687 C C . PRO A 1 91 ? -42.714 -12.631 25.705 1.00 53.12 91 PRO A C 1
ATOM 689 O O . PRO A 1 91 ? -43.489 -12.327 24.801 1.00 53.12 91 PRO A O 1
ATOM 692 N N . GLY A 1 92 ? -43.129 -12.818 26.958 1.00 52.25 92 GLY A N 1
ATOM 693 C CA . GLY A 1 92 ? -44.458 -12.400 27.416 1.00 52.25 92 GLY A CA 1
ATOM 694 C C . GLY A 1 92 ? -45.307 -13.520 28.004 1.00 52.25 92 GLY A C 1
ATOM 695 O O . GLY A 1 92 ? -46.144 -14.109 27.331 1.00 52.25 92 GLY A O 1
ATOM 696 N N . GLY A 1 93 ? -45.144 -13.750 29.303 1.00 43.09 93 GLY A N 1
ATOM 697 C CA . GLY A 1 93 ? -46.062 -14.547 30.107 1.00 43.09 93 GLY A CA 1
ATOM 698 C C . GLY A 1 93 ? -46.028 -14.064 31.550 1.00 43.09 93 GLY A C 1
ATOM 699 O O . GLY A 1 93 ? -45.309 -14.623 32.368 1.00 43.09 93 GLY A O 1
ATOM 700 N N . GLN A 1 94 ? -46.769 -12.996 31.859 1.00 59.62 94 GLN A N 1
ATOM 701 C CA . GLN A 1 94 ? -47.113 -12.652 33.241 1.00 59.62 94 GLN A CA 1
ATOM 702 C C . GLN A 1 94 ? -48.111 -13.692 33.777 1.00 59.62 94 GLN A C 1
ATOM 704 O O . GLN A 1 94 ? -49.199 -13.815 33.207 1.00 59.62 94 GLN A O 1
ATOM 709 N N . PRO A 1 95 ? -47.835 -14.385 34.894 1.00 52.78 95 PRO A N 1
ATOM 710 C CA . PRO A 1 95 ? -48.881 -15.082 35.621 1.00 52.78 95 PRO A CA 1
ATOM 711 C C . PRO A 1 95 ? -49.693 -14.056 36.424 1.00 52.78 95 PRO A C 1
ATOM 713 O O . PRO A 1 95 ? -49.286 -13.570 37.478 1.00 52.78 95 PRO A O 1
ATOM 716 N N . ARG A 1 96 ? -50.867 -13.713 35.893 1.00 50.84 96 ARG A N 1
ATOM 717 C CA . ARG A 1 96 ? -51.923 -12.988 36.602 1.00 50.84 96 ARG A CA 1
ATOM 718 C C . ARG A 1 96 ? -52.592 -13.960 37.579 1.00 50.84 96 ARG A C 1
ATOM 720 O O . ARG A 1 96 ? -53.479 -14.709 37.185 1.00 50.84 96 ARG A O 1
ATOM 727 N N . LEU A 1 97 ? -52.179 -13.954 38.845 1.00 50.28 97 LEU A N 1
ATOM 728 C CA . LEU A 1 97 ? -52.920 -14.624 39.916 1.00 50.28 97 LEU A CA 1
ATOM 729 C C . LEU A 1 97 ? -54.082 -13.722 40.351 1.00 50.28 97 LEU A C 1
ATOM 731 O O . LEU A 1 97 ? -53.930 -12.821 41.171 1.00 50.28 97 LEU A O 1
ATOM 735 N N . GLN A 1 98 ? -55.248 -13.953 39.748 1.00 51.91 98 GLN A N 1
ATOM 736 C CA . GLN A 1 98 ? -56.536 -13.603 40.335 1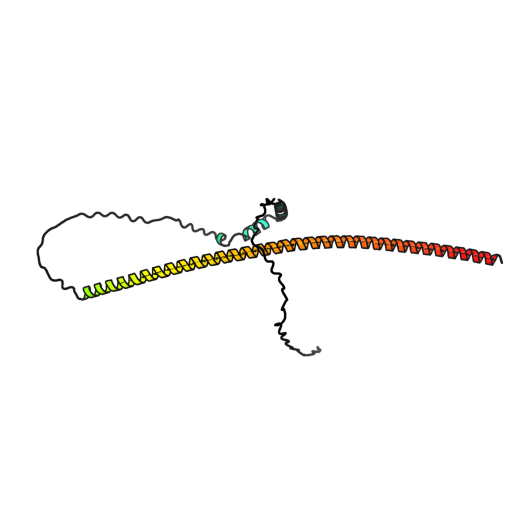.00 51.91 98 GLN A CA 1
ATOM 737 C C . GLN A 1 98 ? -57.016 -14.806 41.145 1.00 51.91 98 GLN A C 1
ATOM 739 O O . GLN A 1 98 ? -57.374 -15.819 40.553 1.00 51.91 98 GLN A O 1
ATOM 744 N N . THR A 1 99 ? -57.095 -14.672 42.469 1.00 51.47 99 THR A N 1
ATOM 745 C CA . THR A 1 99 ? -57.996 -15.512 43.264 1.00 51.47 99 THR A CA 1
ATOM 746 C C . THR A 1 99 ? -58.789 -14.634 44.214 1.00 51.47 99 THR A C 1
ATOM 748 O O . THR A 1 99 ? -58.317 -14.185 45.254 1.00 51.47 99 THR A O 1
ATOM 751 N N . THR A 1 100 ? -60.021 -14.393 43.788 1.00 50.66 100 THR A N 1
ATOM 752 C CA . THR A 1 100 ? -61.156 -13.939 44.578 1.00 50.66 100 THR A CA 1
ATOM 753 C C . THR A 1 100 ? -61.527 -15.020 45.592 1.00 50.66 100 THR A C 1
ATOM 755 O O . THR A 1 100 ? -61.824 -16.144 45.198 1.00 50.66 100 THR A O 1
ATOM 758 N N . ALA A 1 101 ? -61.590 -14.679 46.876 1.00 43.31 101 ALA A N 1
ATOM 759 C CA . ALA A 1 101 ? -62.400 -15.408 47.847 1.00 43.31 101 ALA A CA 1
ATOM 760 C C . ALA A 1 101 ? -62.959 -14.404 48.858 1.00 43.31 101 ALA A C 1
ATOM 762 O O . ALA A 1 101 ? -62.257 -13.895 49.728 1.00 43.31 101 ALA A O 1
ATOM 763 N N . GLN A 1 102 ? -64.237 -14.085 48.674 1.00 51.28 102 GLN A N 1
ATOM 764 C CA . GLN A 1 102 ? -65.068 -13.414 49.660 1.00 51.28 102 GLN A CA 1
ATOM 765 C C . GLN A 1 102 ? -65.416 -14.438 50.747 1.00 51.28 102 GLN A C 1
ATOM 767 O O . GLN A 1 102 ? -65.960 -15.492 50.422 1.00 51.28 102 GLN A O 1
ATOM 772 N N . VAL A 1 103 ? -65.151 -14.132 52.019 1.00 44.75 103 VAL A N 1
ATOM 773 C CA . VAL A 1 103 ? -65.762 -14.847 53.149 1.00 44.75 103 VAL A CA 1
ATOM 774 C C . VAL A 1 103 ? -66.344 -13.832 54.130 1.00 44.75 103 VAL A C 1
ATOM 776 O O . VAL A 1 103 ? -65.643 -13.114 54.833 1.00 44.75 103 VAL A O 1
ATOM 779 N N . LEU A 1 104 ? -67.669 -13.771 54.036 1.00 52.06 104 LEU A N 1
ATOM 780 C CA . LEU A 1 104 ? -68.717 -13.514 55.017 1.00 52.06 104 LEU A CA 1
ATOM 781 C C . LEU A 1 104 ? -68.325 -13.081 56.447 1.00 52.06 104 LEU A C 1
ATOM 783 O O . LEU A 1 104 ? -67.651 -13.779 57.197 1.00 52.06 104 LEU A O 1
ATOM 787 N N . VAL A 1 105 ? -68.913 -11.944 56.812 1.00 52.81 105 VAL A N 1
ATOM 788 C CA . VAL A 1 105 ? -69.042 -11.323 58.135 1.00 52.81 105 VAL A CA 1
ATOM 789 C C . VAL A 1 105 ? -69.839 -12.194 59.116 1.00 52.81 105 VAL A C 1
ATOM 791 O O . VAL A 1 105 ? -70.921 -12.650 58.762 1.00 52.81 105 VAL A O 1
ATOM 794 N N . THR A 1 106 ? -69.420 -12.242 60.386 1.00 42.12 106 THR A N 1
ATOM 795 C CA . THR A 1 106 ? -70.344 -12.227 61.543 1.00 42.12 106 THR A CA 1
ATOM 796 C C . THR A 1 106 ? -69.718 -11.471 62.724 1.00 42.12 106 THR A C 1
ATOM 798 O O . THR A 1 106 ? -68.603 -11.817 63.120 1.00 42.12 106 THR A O 1
ATOM 801 N N . PRO A 1 107 ? -70.406 -10.478 63.323 1.00 62.34 107 PRO A N 1
ATOM 802 C CA . PRO A 1 107 ? -70.027 -9.874 64.591 1.00 62.34 107 PRO A CA 1
ATOM 803 C C . PRO A 1 107 ? -70.771 -10.579 65.733 1.00 62.34 107 PRO A C 1
ATOM 805 O O . PRO A 1 107 ? -71.998 -10.659 65.722 1.00 62.34 107 PRO A O 1
ATOM 808 N N . THR A 1 108 ? -70.045 -11.047 66.745 1.00 42.69 108 THR A N 1
ATOM 809 C CA . THR A 1 108 ? -70.660 -11.506 67.997 1.00 42.69 108 THR A CA 1
ATOM 810 C C . THR A 1 108 ? -69.996 -10.787 69.156 1.00 42.69 108 THR A C 1
ATOM 812 O O . THR A 1 108 ? -68.827 -10.991 69.470 1.00 42.69 108 THR A O 1
ATOM 815 N N . THR A 1 109 ? -70.772 -9.877 69.734 1.00 53.53 109 THR A N 1
ATOM 816 C CA . THR A 1 109 ? -70.605 -9.277 71.054 1.00 53.53 109 THR A CA 1
ATOM 817 C C . THR A 1 109 ? -70.589 -10.336 72.160 1.00 53.53 109 THR A C 1
ATOM 819 O O . THR A 1 109 ? -70.996 -11.475 71.939 1.00 53.53 109 THR A O 1
ATOM 822 N N . THR A 1 110 ? -70.229 -9.882 73.368 1.00 44.59 110 THR A N 1
ATOM 823 C CA . THR A 1 110 ? -70.268 -10.568 74.677 1.00 44.59 110 THR A CA 1
ATOM 824 C C . THR A 1 110 ? -69.204 -11.648 74.898 1.00 44.59 110 THR A C 1
ATOM 826 O O . THR A 1 110 ? -69.360 -12.769 74.448 1.00 44.59 110 THR A O 1
ATOM 829 N N . ASP A 1 111 ? -68.163 -11.353 75.691 1.00 38.16 111 ASP A N 1
ATOM 830 C CA . ASP A 1 111 ? -68.288 -11.598 77.132 1.00 38.16 111 ASP A CA 1
ATOM 831 C C . ASP A 1 111 ? -67.205 -10.930 78.001 1.00 38.16 111 ASP A C 1
ATOM 833 O O . ASP A 1 111 ? -66.027 -10.841 77.658 1.00 38.16 111 ASP A O 1
ATOM 837 N N . ARG A 1 112 ? -67.646 -10.466 79.174 1.00 59.84 112 ARG A N 1
ATOM 838 C CA . ARG A 1 112 ? -66.817 -10.032 80.304 1.00 59.84 112 ARG A CA 1
ATOM 839 C C . ARG A 1 112 ? -66.168 -11.276 80.910 1.00 59.84 112 ARG A C 1
ATOM 841 O O . ARG A 1 112 ? -66.892 -12.072 81.498 1.00 59.84 112 ARG A O 1
ATOM 848 N N . ARG A 1 113 ? -64.835 -11.380 80.933 1.00 42.00 113 ARG A N 1
ATOM 849 C CA . ARG A 1 113 ? -64.119 -11.999 82.068 1.00 42.00 113 ARG A CA 1
ATOM 850 C C . ARG A 1 113 ? -62.606 -11.819 81.989 1.00 42.00 113 ARG A C 1
ATOM 852 O O . ARG A 1 113 ? -61.961 -12.254 81.049 1.00 42.00 113 ARG A O 1
ATOM 859 N N . SER A 1 114 ? -62.095 -11.259 83.082 1.00 44.38 114 SER A N 1
ATOM 860 C CA . SER A 1 114 ? -60.755 -11.475 83.621 1.00 44.38 114 SER A CA 1
ATOM 861 C C . SER A 1 114 ? -59.599 -10.868 82.831 1.00 44.38 114 SER A C 1
ATOM 863 O O . SER A 1 114 ? -59.029 -11.478 81.935 1.00 44.38 114 SER A O 1
ATOM 865 N N . ALA A 1 115 ? -59.177 -9.689 83.288 1.00 47.81 115 ALA A N 1
ATOM 866 C CA . ALA A 1 115 ? -57.807 -9.220 83.150 1.00 47.81 115 ALA A CA 1
ATOM 867 C C . ALA A 1 115 ? -56.858 -10.230 83.828 1.00 47.81 115 ALA A C 1
ATOM 869 O O . ALA A 1 115 ? -56.483 -10.077 84.988 1.00 47.81 115 ALA A O 1
ATOM 870 N N . SER A 1 116 ? -56.514 -11.312 83.130 1.00 48.12 116 SER A N 1
ATOM 871 C CA . SER A 1 116 ? -55.331 -12.097 83.447 1.00 48.12 116 SER A CA 1
ATOM 872 C C . SER A 1 116 ? -54.148 -11.329 82.881 1.00 48.12 116 SER A C 1
ATOM 874 O O . SER A 1 116 ? -53.987 -11.242 81.665 1.00 48.12 116 SER A O 1
ATOM 876 N N . VAL A 1 117 ? -53.361 -10.732 83.773 1.00 56.25 117 VAL A N 1
ATOM 877 C CA . VAL A 1 117 ? -52.042 -10.178 83.455 1.00 56.25 117 VAL A CA 1
ATOM 878 C C . VAL A 1 117 ? -51.304 -11.209 82.592 1.00 56.25 117 VAL A C 1
ATOM 880 O O . VAL A 1 117 ? -51.202 -12.365 83.022 1.00 56.25 117 VAL A O 1
ATOM 883 N N . PRO A 1 118 ? -50.850 -10.856 81.378 1.00 52.84 118 PRO A N 1
ATOM 884 C CA . PRO A 1 118 ? -50.180 -11.812 80.524 1.00 52.84 118 PRO A CA 1
ATOM 885 C C . PRO A 1 118 ? -48.870 -12.187 81.210 1.00 52.84 118 PRO A C 1
ATOM 887 O O . PRO A 1 118 ? -47.966 -11.367 81.350 1.00 52.84 118 PRO A O 1
ATOM 890 N N . ARG A 1 119 ? -48.763 -13.434 81.676 1.00 57.41 119 ARG A N 1
ATOM 891 C CA . ARG A 1 119 ? -47.454 -14.063 81.841 1.00 57.41 119 ARG A CA 1
ATOM 892 C C . ARG A 1 119 ? -46.949 -14.301 80.426 1.00 57.41 119 ARG A C 1
ATOM 894 O O . ARG A 1 119 ? -47.173 -15.372 79.872 1.00 57.41 119 ARG A O 1
ATOM 901 N N . GLU A 1 120 ? -46.348 -13.281 79.823 1.00 62.66 120 GLU A N 1
ATOM 902 C CA . GLU A 1 120 ? -45.463 -13.504 78.686 1.00 62.66 120 GLU A CA 1
ATOM 903 C C . GLU A 1 120 ? -44.434 -14.536 79.151 1.00 62.66 120 GLU A C 1
ATOM 905 O O . GLU A 1 120 ? -43.701 -14.316 80.120 1.00 62.66 120 GLU A O 1
ATOM 910 N N . SER A 1 121 ? -44.472 -15.731 78.561 1.00 83.44 121 SER A N 1
ATOM 911 C CA . SER A 1 121 ? -43.449 -16.732 78.827 1.00 83.44 121 SER A CA 1
ATOM 912 C C . SER A 1 121 ? -42.111 -16.158 78.359 1.00 83.44 121 SER A C 1
ATOM 914 O O . SER A 1 121 ? -42.046 -15.488 77.329 1.00 83.44 121 SER A O 1
ATOM 916 N N . ALA A 1 122 ? -41.035 -16.402 79.112 1.00 88.56 122 ALA A N 1
ATOM 917 C CA . ALA A 1 122 ? -39.698 -15.881 78.801 1.00 88.56 122 ALA A CA 1
ATOM 918 C C . ALA A 1 122 ? -39.258 -16.166 77.347 1.00 88.56 122 ALA A C 1
ATOM 920 O O . ALA A 1 122 ? -38.584 -15.351 76.725 1.00 88.56 122 ALA A O 1
ATOM 921 N N . GLU A 1 123 ? -39.726 -17.281 76.788 1.00 91.25 123 GLU A N 1
ATOM 922 C CA . GLU A 1 123 ? -39.521 -17.697 75.401 1.00 91.25 123 GLU A CA 1
ATOM 923 C C . GLU A 1 123 ? -40.091 -16.705 74.365 1.00 91.25 123 GLU A C 1
ATOM 925 O O . GLU A 1 123 ? -39.458 -16.447 73.344 1.00 91.25 123 GLU A O 1
ATOM 930 N N . VAL A 1 124 ? -41.249 -16.082 74.624 1.00 91.75 124 VAL A N 1
ATOM 931 C CA . VAL A 1 124 ? -41.840 -15.081 73.710 1.00 91.75 124 VAL A CA 1
ATOM 932 C C . VAL A 1 124 ? -40.996 -13.807 73.681 1.00 91.75 124 VAL A C 1
ATOM 934 O O . VAL A 1 124 ? -40.777 -13.233 72.612 1.00 91.75 124 VAL A O 1
ATOM 937 N N . VAL A 1 125 ? -40.485 -13.383 74.840 1.00 92.81 125 VAL A N 1
ATOM 938 C CA . VAL A 1 125 ? -39.592 -12.219 74.948 1.00 92.81 125 VAL A CA 1
ATOM 939 C C . VAL A 1 125 ? -38.288 -12.480 74.192 1.00 92.81 125 VAL A C 1
ATOM 941 O O . VAL A 1 125 ? -37.842 -11.629 73.422 1.00 92.81 125 VAL A O 1
ATOM 944 N N . GLU A 1 126 ? -37.713 -13.674 74.349 1.00 95.12 126 GLU A N 1
ATOM 945 C CA . GLU A 1 126 ? -36.503 -14.090 73.635 1.00 95.12 126 GLU A CA 1
ATOM 946 C C . GLU A 1 126 ? -36.711 -14.120 72.112 1.00 95.12 126 GLU A C 1
ATOM 948 O O . GLU A 1 126 ? -35.917 -13.537 71.369 1.00 95.12 126 GLU A O 1
ATOM 953 N N . MET A 1 127 ? -37.808 -14.717 71.632 1.00 96.56 127 MET A N 1
ATOM 954 C CA . MET A 1 127 ? -38.124 -14.731 70.200 1.00 96.56 127 MET A CA 1
ATOM 955 C C . MET A 1 127 ? -38.338 -13.324 69.639 1.00 96.56 127 MET A C 1
ATOM 957 O O . MET A 1 127 ? -37.863 -13.023 68.545 1.00 96.56 127 MET A O 1
ATOM 961 N N . THR A 1 128 ? -38.997 -12.442 70.391 1.00 95.56 128 THR A N 1
ATOM 962 C CA . THR A 1 128 ? -39.213 -11.048 69.975 1.00 95.56 128 THR A CA 1
ATOM 963 C C . THR A 1 128 ? -37.883 -10.306 69.840 1.00 95.56 128 THR A C 1
ATOM 965 O O . THR A 1 128 ? -37.646 -9.646 68.829 1.00 95.56 128 THR A O 1
ATOM 968 N N . ALA A 1 129 ? -36.972 -10.471 70.803 1.00 96.25 129 ALA A N 1
ATOM 969 C CA . ALA A 1 129 ? -35.630 -9.898 70.718 1.00 96.25 129 ALA A CA 1
ATOM 970 C C . ALA A 1 129 ? -34.851 -10.443 69.508 1.00 96.25 129 ALA A C 1
ATOM 972 O O . ALA A 1 129 ? -34.182 -9.682 68.804 1.00 96.25 129 ALA A O 1
ATOM 973 N N . ARG A 1 130 ? -34.977 -11.746 69.219 1.00 97.81 130 ARG A N 1
ATOM 974 C CA . ARG A 1 130 ? -34.329 -12.368 68.060 1.00 97.81 130 ARG A CA 1
ATOM 975 C C . ARG A 1 130 ? -34.877 -11.850 66.730 1.00 97.81 130 ARG A C 1
ATOM 977 O O . ARG A 1 130 ? -34.089 -11.648 65.810 1.00 97.81 130 ARG A O 1
ATOM 984 N N . ILE A 1 131 ? -36.184 -11.610 66.628 1.00 97.56 131 ILE A N 1
ATOM 985 C CA . ILE A 1 131 ? -36.808 -11.003 65.442 1.00 97.56 131 ILE A CA 1
ATOM 986 C C . ILE A 1 131 ? -36.225 -9.610 65.197 1.00 97.56 131 ILE A C 1
ATOM 988 O O . ILE A 1 131 ? -35.727 -9.359 64.105 1.00 97.56 131 ILE A O 1
ATOM 992 N N . VAL A 1 132 ? -36.185 -8.751 66.221 1.00 97.81 132 VAL A N 1
ATOM 993 C CA . VAL A 1 132 ? -35.629 -7.390 66.102 1.00 97.81 132 VAL A CA 1
ATOM 994 C C . VAL A 1 132 ? -34.159 -7.420 65.669 1.00 97.81 132 VAL A C 1
ATOM 996 O O . VAL A 1 132 ? -33.736 -6.622 64.832 1.00 97.81 132 VAL A O 1
ATOM 999 N N . GLN A 1 133 ? -33.371 -8.362 66.198 1.00 98.12 133 GLN A N 1
ATOM 1000 C CA . GLN A 1 133 ? -31.985 -8.549 65.768 1.00 98.12 133 GLN A CA 1
ATOM 1001 C C . GLN A 1 133 ? -31.894 -8.930 64.281 1.00 98.12 133 GLN A C 1
ATOM 1003 O O . GLN A 1 133 ? -31.137 -8.306 63.53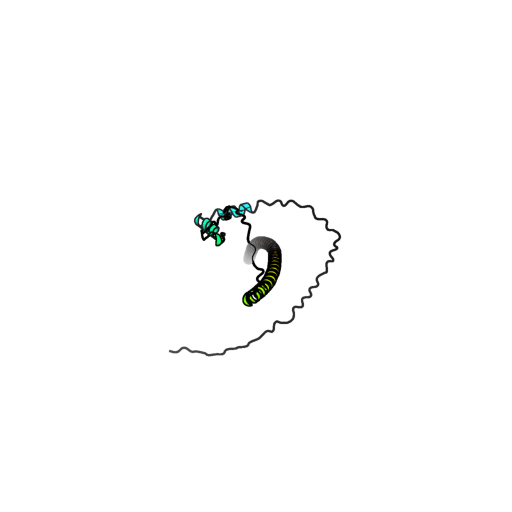8 1.00 98.12 133 GLN A O 1
ATOM 1008 N N . LEU A 1 134 ? -32.657 -9.937 63.844 1.00 98.12 134 LEU A N 1
ATOM 1009 C CA . LEU A 1 134 ? -32.651 -10.404 62.454 1.00 98.12 134 LEU A CA 1
ATOM 1010 C C . LEU A 1 134 ? -33.147 -9.327 61.480 1.00 98.12 134 LEU A C 1
ATOM 1012 O O . LEU A 1 134 ? -32.615 -9.212 60.380 1.00 98.12 134 LEU A O 1
ATOM 1016 N N . GLU A 1 135 ? -34.125 -8.512 61.876 1.00 97.50 135 GLU A N 1
ATOM 1017 C CA . GLU A 1 135 ? -34.583 -7.358 61.094 1.00 97.50 135 GLU A CA 1
ATOM 1018 C C . GLU A 1 135 ? -33.473 -6.311 60.923 1.00 97.50 135 GLU A C 1
ATOM 1020 O O . GLU A 1 135 ? -33.289 -5.781 59.826 1.00 97.50 135 GLU A O 1
ATOM 1025 N N . GLY A 1 136 ? -32.689 -6.053 61.975 1.00 98.25 136 GLY A N 1
ATOM 1026 C CA . GLY A 1 136 ? -31.517 -5.179 61.906 1.00 98.25 136 GLY A CA 1
ATOM 1027 C C . GLY A 1 136 ? -30.424 -5.720 60.978 1.00 98.25 136 GLY A C 1
ATOM 1028 O O . GLY A 1 136 ? -29.905 -4.982 60.140 1.00 98.25 136 GLY A O 1
ATOM 1029 N N . GLU A 1 137 ? -30.107 -7.014 61.080 1.00 98.19 137 GLU A N 1
ATOM 1030 C CA . GLU A 1 137 ? -29.154 -7.695 60.190 1.00 98.19 137 GLU A CA 1
ATOM 1031 C C . GLU A 1 137 ? -29.626 -7.657 58.727 1.00 98.19 137 GLU A C 1
ATOM 1033 O O . GLU A 1 137 ? -28.846 -7.321 57.833 1.00 98.19 137 GLU A O 1
ATOM 1038 N N . LEU A 1 138 ? -30.916 -7.908 58.479 1.00 97.69 138 LEU A N 1
ATOM 1039 C CA . LEU A 1 138 ? -31.518 -7.826 57.148 1.00 97.69 138 LEU A CA 1
ATOM 1040 C C . LEU A 1 138 ? -31.397 -6.413 56.565 1.00 97.69 138 LEU A C 1
ATOM 1042 O O . LEU A 1 138 ? -31.051 -6.258 55.394 1.00 97.69 138 LEU A O 1
ATOM 1046 N N . LEU A 1 139 ? -31.650 -5.379 57.370 1.00 98.25 139 LEU A N 1
ATOM 1047 C CA . LEU A 1 139 ? -31.552 -3.989 56.929 1.00 98.25 139 LEU A CA 1
ATOM 1048 C C . LEU A 1 139 ? -30.107 -3.635 56.547 1.00 98.25 139 LEU A C 1
ATOM 1050 O O . LEU A 1 139 ? -29.876 -3.094 55.463 1.00 98.25 139 LEU A O 1
ATOM 1054 N N . MET A 1 140 ? -29.129 -4.039 57.361 1.00 98.31 140 MET A N 1
ATOM 1055 C CA . MET A 1 140 ? -27.704 -3.874 57.050 1.00 98.31 140 MET A CA 1
ATOM 1056 C C . MET A 1 140 ? -27.298 -4.591 55.753 1.00 98.31 140 MET A C 1
ATOM 1058 O O . MET A 1 140 ? -26.606 -4.008 54.912 1.00 98.31 140 MET A O 1
ATOM 1062 N N . GLU A 1 141 ? -27.764 -5.825 55.551 1.00 98.56 141 GLU A N 1
ATOM 1063 C CA . GLU A 1 141 ? -27.502 -6.590 54.330 1.00 98.56 141 GLU A CA 1
ATOM 1064 C C . GLU A 1 141 ? -28.131 -5.913 53.101 1.00 98.56 141 GLU A C 1
ATOM 1066 O O . GLU A 1 141 ? -27.475 -5.758 52.068 1.00 98.56 141 GLU A O 1
ATOM 1071 N N . THR A 1 142 ? -29.369 -5.412 53.207 1.00 97.88 142 THR A N 1
ATOM 1072 C CA . THR A 1 142 ? -30.022 -4.701 52.092 1.00 97.88 142 THR A CA 1
ATOM 1073 C C . THR A 1 142 ? -29.262 -3.438 51.676 1.00 97.88 142 THR A C 1
ATOM 1075 O O . THR A 1 142 ? -29.146 -3.145 50.480 1.00 97.88 142 THR A O 1
ATOM 1078 N N . GLU A 1 143 ? -28.678 -2.706 52.628 1.00 98.31 143 GLU A N 1
ATOM 1079 C CA . GLU A 1 143 ? -27.830 -1.556 52.321 1.00 98.31 143 GLU A CA 1
ATOM 1080 C C . GLU A 1 143 ? -26.501 -1.955 51.674 1.00 98.31 143 GLU A C 1
ATOM 1082 O O . GLU A 1 143 ? -26.053 -1.275 50.745 1.00 98.31 143 GLU A O 1
ATOM 1087 N N . SER A 1 144 ? -25.882 -3.044 52.139 1.00 98.38 144 SER A N 1
ATOM 1088 C CA . SER A 1 144 ? -24.659 -3.602 51.553 1.00 98.38 144 SER A CA 1
ATOM 1089 C C . SER A 1 144 ? -24.881 -4.002 50.092 1.00 98.38 144 SER A C 1
ATOM 1091 O O . SER A 1 144 ? -24.170 -3.532 49.200 1.00 98.38 144 SER A O 1
ATOM 1093 N N . VAL A 1 145 ? -25.951 -4.755 49.814 1.00 98.31 145 VAL A N 1
ATOM 1094 C CA . VAL A 1 145 ? -26.349 -5.151 48.454 1.00 98.31 145 VAL A CA 1
ATOM 1095 C C . VAL A 1 145 ? -26.589 -3.927 47.570 1.00 98.31 145 VAL A C 1
ATOM 1097 O O . VAL A 1 145 ? -26.123 -3.880 46.429 1.00 98.31 145 VAL A O 1
ATOM 1100 N N . ARG A 1 146 ? -27.268 -2.894 48.087 1.00 98.12 146 ARG A N 1
ATOM 1101 C CA . ARG A 1 146 ? -27.493 -1.642 47.349 1.00 98.12 146 ARG A CA 1
ATOM 1102 C C . ARG A 1 146 ? -26.177 -0.931 47.008 1.00 98.12 146 ARG A C 1
ATOM 1104 O O . ARG A 1 146 ? -26.038 -0.434 45.891 1.00 98.12 146 ARG A O 1
ATOM 1111 N N . LYS A 1 147 ? -25.214 -0.882 47.936 1.00 98.44 147 LYS A N 1
ATOM 1112 C CA . LYS A 1 147 ? -23.884 -0.289 47.700 1.00 98.44 147 LYS A CA 1
ATOM 1113 C C . LYS A 1 147 ? -23.105 -1.069 46.639 1.00 98.44 147 LYS A C 1
ATOM 1115 O O . LYS A 1 147 ? -22.639 -0.456 45.680 1.00 98.44 147 LYS A O 1
ATOM 1120 N N . LEU A 1 148 ? -23.039 -2.396 46.755 1.00 98.12 148 LEU A N 1
ATOM 1121 C CA . LEU A 1 148 ? -22.353 -3.259 45.786 1.00 98.12 148 LEU A CA 1
ATOM 1122 C C . LEU A 1 148 ? -22.970 -3.160 44.387 1.00 98.12 148 LEU A C 1
ATOM 1124 O O . LEU A 1 148 ? -22.245 -3.103 43.397 1.00 98.12 148 LEU A O 1
ATOM 1128 N N . LYS A 1 149 ? -24.302 -3.067 44.289 1.00 98.38 149 LYS A N 1
ATOM 1129 C CA . LYS A 1 149 ? -24.996 -2.872 43.009 1.00 98.38 149 LYS A CA 1
ATOM 1130 C C . LYS A 1 149 ? -24.603 -1.555 42.333 1.00 98.38 149 LYS A C 1
ATOM 1132 O O . LYS A 1 149 ? -24.376 -1.536 41.126 1.00 98.38 149 LYS A O 1
ATOM 1137 N N . ASN A 1 150 ? -24.503 -0.470 43.099 1.00 98.19 150 ASN A N 1
ATOM 1138 C CA . ASN A 1 150 ? -24.070 0.825 42.573 1.00 98.19 150 ASN A CA 1
ATOM 1139 C C . ASN A 1 150 ? -22.595 0.803 42.142 1.00 98.19 150 ASN A C 1
ATOM 1141 O O . ASN A 1 150 ? -22.257 1.356 41.098 1.00 98.19 150 ASN A O 1
ATOM 1145 N N . GLU A 1 151 ? -21.724 0.147 42.913 1.00 98.50 151 GLU A N 1
ATOM 1146 C CA . GLU A 1 151 ? -20.310 -0.011 42.553 1.00 98.50 151 GLU A CA 1
ATOM 1147 C C . GLU A 1 151 ? -20.143 -0.832 41.267 1.00 98.50 151 GLU A C 1
ATOM 1149 O O . GLU A 1 151 ? -19.358 -0.458 40.394 1.00 98.50 151 GLU A O 1
ATOM 1154 N N . LEU A 1 152 ? -20.909 -1.917 41.119 1.00 98.12 152 LEU A N 1
ATOM 1155 C CA . LEU A 1 152 ? -20.900 -2.737 39.911 1.00 98.12 152 LEU A CA 1
ATOM 1156 C C . LEU A 1 152 ? -21.331 -1.924 38.682 1.00 98.12 152 LEU A C 1
ATOM 1158 O O . LEU A 1 152 ? -20.627 -1.933 37.678 1.00 98.12 152 LEU A O 1
ATOM 1162 N N . ALA A 1 153 ? -22.413 -1.145 38.792 1.00 98.12 153 ALA A N 1
ATOM 1163 C CA . ALA A 1 153 ? -22.888 -0.290 37.703 1.00 98.12 153 ALA A CA 1
ATOM 1164 C C . ALA A 1 153 ? -21.842 0.756 37.262 1.00 98.12 153 ALA A C 1
ATOM 1166 O O . ALA A 1 153 ? -21.661 0.989 36.068 1.00 98.12 153 ALA A O 1
ATOM 1167 N N . LEU A 1 154 ? -21.111 1.355 38.211 1.00 97.88 154 LEU A N 1
ATOM 1168 C CA . LEU A 1 154 ? -20.019 2.291 37.910 1.00 97.88 154 LEU A CA 1
ATOM 1169 C C . LEU A 1 154 ? -18.834 1.603 37.215 1.00 97.88 154 LEU A C 1
ATOM 1171 O O . LEU A 1 154 ? -18.235 2.175 36.298 1.00 97.88 154 LEU A O 1
ATOM 1175 N N . LYS A 1 155 ? -18.487 0.378 37.633 1.00 98.06 155 LYS A N 1
ATOM 1176 C CA . LYS A 1 155 ? -17.428 -0.416 36.989 1.00 98.06 155 LYS A CA 1
ATOM 1177 C C . LYS A 1 155 ? -17.803 -0.794 35.558 1.00 98.06 155 LYS A C 1
ATOM 1179 O O . LYS A 1 155 ? -16.959 -0.646 34.674 1.00 98.06 155 LYS A O 1
ATOM 1184 N N . ASP A 1 156 ? -19.045 -1.208 35.322 1.00 97.81 156 ASP A N 1
ATOM 1185 C CA . ASP A 1 156 ? -19.538 -1.547 33.983 1.00 97.81 156 ASP A CA 1
ATOM 1186 C C . ASP A 1 156 ? -19.507 -0.327 33.054 1.00 97.81 156 ASP A C 1
ATOM 1188 O O . ASP A 1 156 ? -18.942 -0.404 31.963 1.00 97.81 156 ASP A O 1
ATOM 1192 N N . GLN A 1 157 ? -19.984 0.832 33.523 1.00 97.31 157 GLN A N 1
ATOM 1193 C CA . GLN A 1 157 ? -19.919 2.083 32.761 1.00 97.31 157 GLN A CA 1
ATOM 1194 C C . GLN A 1 157 ? -18.473 2.490 32.431 1.00 97.31 157 GLN A C 1
ATOM 1196 O O . GLN A 1 157 ? -18.175 2.930 31.320 1.00 97.31 157 GLN A O 1
ATOM 1201 N N . THR A 1 158 ? -17.551 2.336 33.387 1.00 97.25 158 THR A N 1
ATOM 1202 C CA . THR A 1 158 ? -16.129 2.650 33.175 1.00 97.25 158 THR A CA 1
ATOM 1203 C C . THR A 1 158 ? -15.511 1.724 32.132 1.00 97.25 158 THR A C 1
ATOM 1205 O O . THR A 1 158 ? -14.759 2.179 31.270 1.00 97.25 158 THR A O 1
ATOM 1208 N N . ARG A 1 159 ? -15.828 0.426 32.192 1.00 96.00 159 ARG A N 1
ATOM 1209 C CA . ARG A 1 159 ? -15.334 -0.567 31.237 1.00 96.00 159 ARG A CA 1
ATOM 1210 C C . ARG A 1 159 ? -15.857 -0.299 29.827 1.00 96.00 159 ARG A C 1
ATOM 1212 O O . ARG A 1 159 ? -15.067 -0.310 28.889 1.00 96.00 159 ARG A O 1
ATOM 1219 N N . GLU A 1 160 ? -17.143 0.008 29.688 1.00 96.00 160 GLU A N 1
ATOM 1220 C CA . GLU A 1 160 ? -17.742 0.381 28.403 1.00 96.00 160 GLU A CA 1
ATOM 1221 C C . GLU A 1 160 ? -17.077 1.638 27.821 1.00 96.00 160 GLU A C 1
ATOM 1223 O O . GLU A 1 160 ? -16.664 1.643 26.661 1.00 96.00 160 GLU A O 1
ATOM 1228 N N . GLY A 1 161 ? -16.863 2.671 28.645 1.00 96.69 161 GLY A N 1
ATOM 1229 C CA . GLY A 1 161 ? -16.136 3.873 28.233 1.00 96.69 161 GLY A CA 1
ATOM 1230 C C . GLY A 1 161 ? -14.704 3.581 27.768 1.00 96.69 161 GLY A C 1
ATOM 1231 O O . GLY A 1 161 ? -14.265 4.105 26.743 1.00 96.69 161 GLY A O 1
ATOM 1232 N N . GLN A 1 162 ? -13.978 2.706 28.473 1.00 96.62 162 GLN A N 1
ATOM 1233 C CA . GLN A 1 162 ? -12.633 2.282 28.070 1.00 96.62 162 GLN A CA 1
ATOM 1234 C C . GLN A 1 162 ? -12.631 1.519 26.744 1.00 96.62 162 GLN A C 1
ATOM 1236 O O . GLN A 1 162 ? -11.740 1.732 25.921 1.00 96.62 162 GLN A O 1
ATOM 1241 N N . ASP A 1 163 ? -13.601 0.635 26.529 1.00 97.25 163 ASP A N 1
ATOM 1242 C CA . ASP A 1 163 ? -13.676 -0.164 25.309 1.00 97.25 163 ASP A CA 1
ATOM 1243 C C . ASP A 1 163 ? -14.045 0.705 24.095 1.00 97.25 163 ASP A C 1
ATOM 1245 O O . ASP A 1 163 ? -13.414 0.571 23.045 1.00 97.25 163 ASP A O 1
ATOM 1249 N N . ILE A 1 164 ? -14.941 1.687 24.254 1.00 97.44 164 ILE A N 1
ATOM 1250 C CA . ILE A 1 164 ? -15.235 2.692 23.216 1.00 97.44 164 ILE A CA 1
ATOM 1251 C C . ILE A 1 164 ? -13.970 3.480 22.838 1.00 97.44 164 ILE A C 1
ATOM 1253 O O . ILE A 1 164 ? -13.665 3.630 21.652 1.00 97.44 164 ILE A O 1
ATOM 1257 N N . ILE A 1 165 ? -13.198 3.947 23.827 1.00 97.75 165 ILE A N 1
ATOM 1258 C CA . ILE A 1 165 ? -11.953 4.693 23.580 1.00 97.75 165 ILE A CA 1
ATOM 1259 C C . ILE A 1 165 ? -10.934 3.828 22.829 1.00 97.75 165 ILE A C 1
ATOM 1261 O O . ILE A 1 165 ? -10.324 4.296 21.867 1.00 97.75 165 ILE A O 1
ATOM 1265 N N . LYS A 1 166 ? -10.759 2.561 23.221 1.00 97.94 166 LYS A N 1
ATOM 1266 C CA . LYS A 1 166 ? -9.844 1.639 22.526 1.00 97.94 166 LYS A CA 1
ATOM 1267 C C . LYS A 1 166 ? -10.249 1.437 21.071 1.00 97.94 166 LYS A C 1
ATOM 1269 O O . LYS A 1 166 ? -9.390 1.510 20.198 1.00 97.94 166 LYS A O 1
ATOM 1274 N N . VAL A 1 167 ? -11.537 1.210 20.807 1.00 98.12 167 VAL A N 1
ATOM 1275 C CA . VAL A 1 167 ? -12.050 1.046 19.439 1.00 98.12 167 VAL A CA 1
ATOM 1276 C C . VAL A 1 167 ? -11.770 2.297 18.608 1.00 98.12 167 VAL A C 1
ATOM 1278 O O . VAL A 1 167 ? -11.274 2.179 17.490 1.00 98.12 167 VAL A O 1
ATOM 1281 N N . TYR A 1 168 ? -11.997 3.490 19.163 1.00 98.31 168 TYR A N 1
ATOM 1282 C CA . TYR A 1 168 ? -11.707 4.750 18.478 1.00 98.31 168 TYR A CA 1
ATOM 1283 C C . TYR A 1 168 ? -10.215 4.917 18.139 1.00 98.31 168 TYR A C 1
ATOM 1285 O O . TYR A 1 168 ? -9.869 5.278 17.011 1.00 98.31 168 TYR A O 1
ATOM 1293 N N . ILE A 1 169 ? -9.321 4.612 19.086 1.00 98.38 169 ILE A N 1
ATOM 1294 C CA . ILE A 1 169 ? -7.867 4.682 18.871 1.00 98.38 169 ILE A CA 1
ATOM 1295 C C . ILE A 1 169 ? -7.434 3.700 17.777 1.00 98.38 169 ILE A C 1
ATOM 1297 O O . ILE A 1 169 ? -6.702 4.082 16.866 1.00 98.38 169 ILE A O 1
ATOM 1301 N N . ILE A 1 170 ? -7.911 2.452 17.835 1.00 98.38 170 ILE A N 1
ATOM 1302 C CA . ILE A 1 170 ? -7.591 1.422 16.837 1.00 98.38 170 ILE A CA 1
ATOM 1303 C C . ILE A 1 170 ? -8.088 1.841 15.452 1.00 98.38 170 ILE A C 1
ATOM 1305 O O . ILE A 1 170 ? -7.353 1.705 14.477 1.00 98.38 170 ILE A O 1
ATOM 1309 N N . GLN A 1 171 ? -9.307 2.377 15.358 1.00 98.25 171 GLN A N 1
ATOM 1310 C CA . GLN A 1 171 ? -9.875 2.834 14.092 1.00 98.25 171 GLN A CA 1
ATOM 1311 C C . GLN A 1 171 ? -9.054 3.977 13.483 1.00 98.25 171 GLN A C 1
ATOM 1313 O O . GLN A 1 171 ? -8.725 3.934 12.300 1.00 98.25 171 GLN A O 1
ATOM 1318 N N . THR A 1 172 ? -8.660 4.954 14.302 1.00 97.81 172 THR A N 1
ATOM 1319 C CA . THR A 1 172 ? -7.832 6.085 13.858 1.00 97.81 172 THR A CA 1
ATOM 1320 C C . THR A 1 172 ? -6.470 5.603 13.350 1.00 97.81 172 THR A C 1
ATOM 1322 O O . THR A 1 172 ? -6.067 5.953 12.243 1.00 97.81 172 THR A O 1
ATOM 1325 N N . ALA A 1 173 ? -5.797 4.727 14.104 1.00 98.12 173 ALA A N 1
ATOM 1326 C CA . ALA A 1 173 ? -4.518 4.150 13.692 1.00 98.12 173 ALA A CA 1
ATOM 1327 C C . ALA A 1 173 ? -4.638 3.329 12.395 1.00 98.12 173 ALA A C 1
ATOM 1329 O O . ALA A 1 173 ? -3.767 3.391 11.528 1.00 98.12 173 ALA A O 1
ATOM 1330 N N . LEU A 1 174 ? -5.733 2.580 12.230 1.00 98.44 174 LEU A N 1
ATOM 1331 C CA . LEU A 1 174 ? -5.995 1.814 11.015 1.00 98.44 174 LEU A CA 1
ATOM 1332 C C . LEU A 1 174 ? -6.161 2.725 9.793 1.00 98.44 174 LEU A C 1
ATOM 1334 O O . LEU A 1 174 ? -5.656 2.404 8.717 1.00 98.44 174 LEU A O 1
ATOM 1338 N N . ASP A 1 175 ? -6.867 3.843 9.935 1.00 98.06 175 ASP A N 1
ATOM 1339 C CA . ASP A 1 175 ? -7.092 4.769 8.827 1.00 98.06 175 ASP A CA 1
ATOM 1340 C C . ASP A 1 175 ? -5.817 5.543 8.455 1.00 98.06 175 ASP A C 1
ATOM 1342 O O . ASP A 1 175 ? -5.545 5.743 7.268 1.00 98.06 175 ASP A O 1
ATOM 1346 N N . GLU A 1 176 ? -4.967 5.870 9.433 1.00 98.12 176 GLU A N 1
ATOM 1347 C CA . GLU A 1 176 ? -3.621 6.397 9.178 1.00 98.12 176 GLU A CA 1
ATOM 1348 C C . GLU A 1 176 ? -2.748 5.401 8.398 1.00 98.12 176 GLU A C 1
ATOM 1350 O O . GLU A 1 176 ? -2.113 5.773 7.406 1.00 98.12 176 GLU A O 1
ATOM 1355 N N . GLU A 1 177 ? -2.735 4.125 8.796 1.00 98.19 177 GLU A N 1
ATOM 1356 C CA . GLU A 1 177 ? -1.965 3.085 8.101 1.00 98.19 177 GLU A CA 1
ATOM 1357 C C . GLU A 1 177 ? -2.482 2.818 6.682 1.00 98.19 177 GLU A C 1
ATOM 1359 O O . GLU A 1 177 ? -1.686 2.659 5.752 1.00 98.19 177 GLU A O 1
ATOM 1364 N N . LYS A 1 178 ? -3.802 2.860 6.458 1.00 98.00 178 LYS A N 1
ATOM 1365 C CA . LYS A 1 178 ? -4.370 2.816 5.098 1.00 98.00 178 LYS A CA 1
ATOM 1366 C C . LYS A 1 178 ? -3.883 3.988 4.249 1.00 98.00 178 LYS A C 1
ATOM 1368 O O . LYS A 1 178 ? -3.515 3.786 3.092 1.00 98.00 178 LYS A O 1
ATOM 1373 N N . GLY A 1 17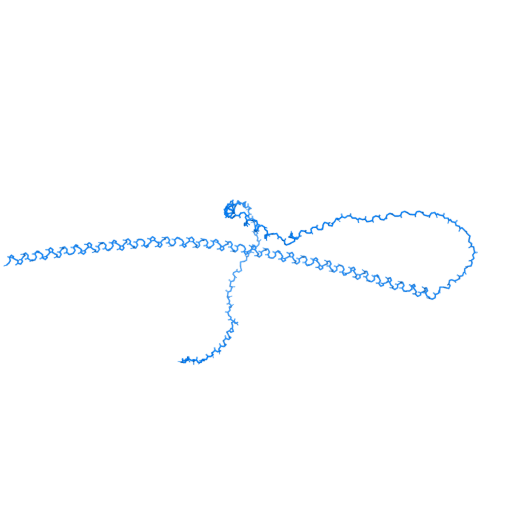9 ? -3.840 5.195 4.818 1.00 97.62 179 GLY A N 1
ATOM 1374 C CA . GLY A 1 179 ? -3.310 6.379 4.143 1.00 97.62 179 GLY A CA 1
ATOM 1375 C C . GLY A 1 179 ? -1.850 6.196 3.719 1.00 97.62 179 GLY A C 1
ATOM 1376 O O . GLY A 1 179 ? -1.505 6.423 2.558 1.00 97.62 179 GLY A O 1
ATOM 1377 N N . LYS A 1 180 ? -0.999 5.701 4.627 1.00 98.31 180 LYS A N 1
ATOM 1378 C CA . LYS A 1 180 ? 0.411 5.384 4.330 1.00 98.31 180 LYS A CA 1
ATOM 1379 C C . LYS A 1 180 ? 0.543 4.322 3.240 1.00 98.31 180 LYS A C 1
ATOM 1381 O O . LYS A 1 180 ? 1.314 4.508 2.299 1.00 98.31 180 LYS A O 1
ATOM 1386 N N . SER A 1 181 ? -0.236 3.244 3.332 1.00 97.94 181 SER A N 1
ATOM 1387 C CA . SER A 1 181 ? -0.254 2.170 2.335 1.00 97.94 181 SER A CA 1
ATOM 1388 C C . SER A 1 181 ? -0.636 2.693 0.945 1.00 97.94 181 SER A C 1
ATOM 1390 O O . SER A 1 181 ? 0.067 2.421 -0.030 1.00 97.94 181 SER A O 1
ATOM 1392 N N . SER A 1 182 ? -1.672 3.534 0.858 1.00 97.94 182 SER A N 1
ATOM 1393 C CA . SER A 1 182 ? -2.091 4.157 -0.401 1.00 97.94 182 SER A CA 1
ATOM 1394 C C . SER A 1 182 ? -0.997 5.043 -1.001 1.00 97.94 182 SER A C 1
ATOM 1396 O O . SER A 1 182 ? -0.753 4.980 -2.206 1.00 97.94 182 SER A O 1
ATOM 1398 N N . MET A 1 183 ? -0.319 5.860 -0.190 1.00 97.81 183 MET A N 1
ATOM 1399 C CA . MET A 1 183 ? 0.784 6.700 -0.673 1.00 97.81 183 MET A CA 1
ATOM 1400 C C . MET A 1 183 ? 1.956 5.860 -1.184 1.00 97.81 183 MET A C 1
ATOM 1402 O O . MET A 1 183 ? 2.530 6.166 -2.230 1.00 97.81 183 MET A O 1
ATOM 1406 N N . MET A 1 184 ? 2.290 4.777 -0.480 1.00 98.44 184 MET A N 1
ATOM 1407 C CA . MET A 1 184 ? 3.359 3.870 -0.890 1.00 98.44 184 MET A CA 1
ATOM 1408 C C . MET A 1 184 ? 3.035 3.179 -2.219 1.00 98.44 184 MET A C 1
ATOM 1410 O O . MET A 1 184 ? 3.908 3.079 -3.078 1.00 98.44 184 MET A O 1
ATOM 1414 N N . GLN A 1 185 ? 1.778 2.783 -2.437 1.00 98.25 185 GLN A N 1
ATOM 1415 C CA . GLN A 1 185 ? 1.346 2.209 -3.712 1.00 98.25 185 GLN A CA 1
ATOM 1416 C C . GLN A 1 185 ? 1.501 3.199 -4.876 1.00 98.25 185 GLN A C 1
ATOM 1418 O O . GLN A 1 185 ? 1.971 2.823 -5.949 1.00 98.25 185 GLN A O 1
ATOM 1423 N N . VAL A 1 186 ? 1.150 4.473 -4.670 1.00 98.00 186 VAL A N 1
ATOM 1424 C CA . VAL A 1 186 ? 1.345 5.523 -5.685 1.00 98.00 186 VAL A CA 1
ATOM 1425 C C . VAL A 1 186 ? 2.831 5.712 -5.998 1.00 98.00 186 VAL A C 1
ATOM 1427 O O . VAL A 1 186 ? 3.206 5.787 -7.168 1.00 98.00 186 VAL A O 1
ATOM 1430 N N . ALA A 1 187 ? 3.686 5.742 -4.972 1.00 98.12 187 ALA A N 1
ATOM 1431 C CA . ALA A 1 187 ? 5.130 5.873 -5.149 1.00 98.12 187 ALA A CA 1
ATOM 1432 C C . ALA A 1 187 ? 5.738 4.687 -5.918 1.00 98.12 187 ALA A C 1
ATOM 1434 O O . ALA A 1 187 ? 6.569 4.895 -6.803 1.00 98.12 187 ALA A O 1
ATOM 1435 N N . LEU A 1 188 ? 5.295 3.459 -5.628 1.00 98.38 188 LEU A N 1
ATOM 1436 C CA . LEU A 1 188 ? 5.714 2.262 -6.362 1.00 98.38 188 LEU A CA 1
ATOM 1437 C C . LEU A 1 188 ? 5.313 2.339 -7.837 1.00 98.38 188 LEU A C 1
ATOM 1439 O O . LEU A 1 188 ? 6.168 2.185 -8.704 1.00 98.38 188 LEU A O 1
ATOM 1443 N N . ASN A 1 189 ? 4.060 2.691 -8.131 1.00 98.12 189 ASN A N 1
ATOM 1444 C CA . ASN A 1 189 ? 3.584 2.821 -9.511 1.00 98.12 189 ASN A CA 1
ATOM 1445 C C . ASN A 1 189 ? 4.371 3.884 -10.304 1.00 98.12 189 ASN A C 1
ATOM 1447 O O . ASN A 1 189 ? 4.647 3.710 -11.496 1.00 98.12 189 ASN A O 1
ATOM 1451 N N . ALA A 1 190 ? 4.751 4.987 -9.650 1.00 98.25 190 ALA A N 1
ATOM 1452 C CA . ALA A 1 190 ? 5.594 6.013 -10.259 1.00 98.25 190 ALA A CA 1
ATOM 1453 C C . ALA A 1 190 ? 6.992 5.467 -10.595 1.00 98.25 190 ALA A C 1
ATOM 1455 O O . ALA A 1 190 ? 7.496 5.703 -11.694 1.00 98.25 190 ALA A O 1
ATOM 1456 N N . LYS A 1 191 ? 7.592 4.688 -9.687 1.00 98.38 191 LYS A N 1
ATOM 1457 C CA . LYS A 1 191 ? 8.897 4.053 -9.915 1.00 98.38 191 LYS A CA 1
ATOM 1458 C C . LYS A 1 191 ? 8.856 2.974 -10.990 1.00 98.38 191 LYS A C 1
ATOM 1460 O O . LYS A 1 191 ? 9.764 2.926 -11.814 1.00 98.38 191 LYS A O 1
ATOM 1465 N N . ASP A 1 192 ? 7.795 2.181 -11.059 1.00 98.44 192 ASP A N 1
ATOM 1466 C CA . ASP A 1 192 ? 7.616 1.202 -12.134 1.00 98.44 192 ASP A CA 1
ATOM 1467 C C . ASP A 1 192 ? 7.514 1.879 -13.507 1.00 98.44 192 ASP A C 1
ATOM 1469 O O . ASP A 1 192 ? 8.114 1.418 -14.483 1.00 98.44 192 ASP A O 1
ATOM 1473 N N . SER A 1 193 ? 6.818 3.017 -13.574 1.00 98.25 193 SER A N 1
ATOM 1474 C CA . SER A 1 193 ? 6.717 3.823 -14.795 1.00 98.25 193 SER A CA 1
ATOM 1475 C C . SER A 1 193 ? 8.075 4.399 -15.213 1.00 98.25 193 SER A C 1
ATOM 1477 O O . SER A 1 193 ? 8.442 4.323 -16.385 1.00 98.25 193 SER A O 1
ATOM 1479 N N . GLU A 1 194 ? 8.851 4.922 -14.259 1.00 98.56 194 GLU A N 1
ATOM 1480 C CA . GLU A 1 194 ? 10.218 5.413 -14.489 1.00 98.56 194 GLU A CA 1
ATOM 1481 C C . GLU A 1 194 ? 11.138 4.290 -14.999 1.00 98.56 194 GLU A C 1
ATOM 1483 O O . GLU A 1 194 ? 11.841 4.456 -15.996 1.00 98.56 194 GLU A O 1
ATOM 1488 N N . ILE A 1 195 ? 11.081 3.103 -14.384 1.00 98.50 195 ILE A N 1
ATOM 1489 C CA . ILE A 1 195 ? 11.850 1.928 -14.820 1.00 98.50 195 ILE A CA 1
ATOM 1490 C C . ILE A 1 195 ? 11.474 1.526 -16.250 1.00 98.50 195 ILE A C 1
ATOM 1492 O O . ILE A 1 195 ? 12.357 1.197 -17.045 1.00 98.50 195 ILE A O 1
ATOM 1496 N N . ALA A 1 196 ? 10.186 1.537 -16.597 1.00 98.25 196 ALA A N 1
ATOM 1497 C CA . ALA A 1 196 ? 9.733 1.213 -17.946 1.00 98.25 196 ALA A CA 1
ATOM 1498 C C . ALA A 1 196 ? 10.278 2.207 -18.986 1.00 98.25 196 ALA A C 1
ATOM 1500 O O . ALA A 1 196 ? 10.758 1.784 -20.041 1.00 98.25 196 ALA A O 1
ATOM 1501 N N . GLN A 1 197 ? 10.272 3.505 -18.670 1.00 98.62 197 GLN A N 1
ATOM 1502 C CA . GLN A 1 197 ? 10.842 4.545 -19.531 1.00 98.62 197 GLN A CA 1
ATOM 1503 C C . GLN A 1 197 ? 12.351 4.360 -19.722 1.00 98.62 197 GLN A C 1
ATOM 1505 O O . GLN A 1 197 ? 12.823 4.337 -20.857 1.00 98.62 197 GLN A O 1
ATOM 1510 N N . LEU A 1 198 ? 13.098 4.143 -18.636 1.00 98.69 198 LEU A N 1
ATOM 1511 C CA . LEU A 1 198 ? 14.546 3.929 -18.698 1.00 98.69 198 LEU A CA 1
ATOM 1512 C C . LEU A 1 198 ? 14.913 2.671 -19.492 1.00 98.69 198 LEU A C 1
ATOM 1514 O O . LEU A 1 198 ? 15.863 2.686 -20.273 1.00 98.69 198 LEU A O 1
ATOM 1518 N N . LYS A 1 199 ? 14.150 1.582 -19.338 1.00 98.62 199 LYS A N 1
ATOM 1519 C CA . LYS A 1 199 ? 14.329 0.370 -20.151 1.00 98.62 199 LYS A CA 1
ATOM 1520 C C . LYS A 1 199 ? 14.114 0.654 -21.633 1.00 98.62 199 LYS A C 1
ATOM 1522 O O . LYS A 1 199 ? 14.899 0.191 -22.454 1.00 98.62 199 LYS A O 1
ATOM 1527 N N . HIS A 1 200 ? 13.074 1.414 -21.970 1.00 98.12 200 HIS A N 1
ATOM 1528 C CA . HIS A 1 200 ? 12.801 1.780 -23.354 1.00 98.12 200 HIS A CA 1
ATOM 1529 C C . HIS A 1 200 ? 13.928 2.632 -23.953 1.00 98.12 200 HIS A C 1
ATOM 1531 O O . HIS A 1 200 ? 14.413 2.321 -25.040 1.00 98.12 200 HIS A O 1
ATOM 1537 N N . GLU A 1 201 ? 14.396 3.650 -23.226 1.00 98.69 201 GLU A N 1
ATOM 1538 C CA . GLU A 1 201 ? 15.517 4.490 -23.657 1.00 98.69 201 GLU A CA 1
ATOM 1539 C C . GLU A 1 201 ? 16.805 3.673 -23.837 1.00 98.69 201 GLU A C 1
ATOM 1541 O O . GLU A 1 201 ? 17.520 3.841 -24.826 1.00 98.69 201 GLU A O 1
ATOM 1546 N N . LEU A 1 202 ? 17.090 2.749 -22.915 1.00 98.56 202 LEU A N 1
ATOM 1547 C CA . LEU A 1 202 ? 18.248 1.866 -23.015 1.00 98.56 202 LEU A CA 1
ATOM 1548 C C . LEU A 1 202 ? 18.194 1.005 -24.283 1.00 98.56 202 LEU A C 1
ATOM 1550 O O . LEU A 1 202 ? 19.199 0.902 -24.986 1.00 98.56 202 LEU A O 1
ATOM 1554 N N . CYS A 1 203 ? 17.033 0.423 -24.597 1.00 98.56 203 CYS A N 1
ATOM 1555 C CA . CYS A 1 203 ? 16.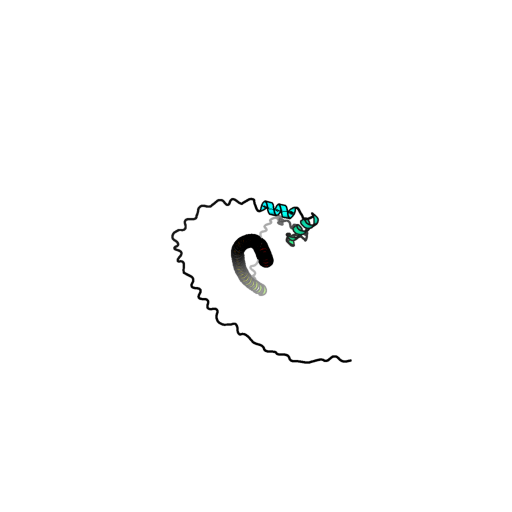842 -0.348 -25.825 1.00 98.56 203 CYS A CA 1
ATOM 1556 C C . CYS A 1 203 ? 17.108 0.504 -27.073 1.00 98.56 203 CYS A C 1
ATOM 1558 O O . CYS A 1 203 ? 17.896 0.090 -27.921 1.00 98.56 203 CYS A O 1
ATOM 1560 N N . GLN A 1 204 ? 16.541 1.713 -27.150 1.00 98.62 204 GLN A N 1
ATOM 1561 C CA . GLN A 1 204 ? 16.783 2.621 -28.278 1.00 98.62 204 GLN A CA 1
ATOM 1562 C C . GLN A 1 204 ? 18.273 2.956 -28.430 1.00 98.62 204 GLN A C 1
ATOM 1564 O O . GLN A 1 204 ? 18.836 2.855 -29.520 1.00 98.62 204 GLN A O 1
ATOM 1569 N N . ARG A 1 205 ? 18.954 3.288 -27.326 1.00 98.25 205 ARG A N 1
ATOM 1570 C CA . ARG A 1 205 ? 20.393 3.591 -27.351 1.00 98.25 205 ARG A CA 1
ATOM 1571 C C . ARG A 1 205 ? 21.236 2.390 -27.782 1.00 98.25 205 ARG A C 1
ATOM 1573 O O . ARG A 1 205 ? 22.239 2.567 -28.472 1.00 98.25 205 ARG A O 1
ATOM 1580 N N . MET A 1 206 ? 20.854 1.173 -27.396 1.00 98.62 206 MET A N 1
ATOM 1581 C CA . MET A 1 206 ? 21.531 -0.048 -27.844 1.00 98.62 206 MET A CA 1
ATOM 1582 C C . MET A 1 206 ? 21.361 -0.295 -29.348 1.00 98.62 206 MET A C 1
ATOM 1584 O O . MET A 1 206 ? 22.317 -0.699 -30.018 1.00 98.62 206 MET A O 1
ATOM 1588 N N . GLU A 1 207 ? 20.171 -0.044 -29.891 1.00 98.50 207 GLU A N 1
ATOM 1589 C CA . GLU A 1 207 ? 19.908 -0.125 -31.331 1.00 98.50 207 GLU A CA 1
ATOM 1590 C C . GLU A 1 207 ? 20.738 0.910 -32.098 1.00 98.50 207 GLU A C 1
ATOM 1592 O O . GLU A 1 207 ? 21.414 0.570 -33.074 1.00 98.50 207 GLU A O 1
ATOM 1597 N N . ASP A 1 208 ? 20.780 2.148 -31.605 1.00 98.44 208 ASP A N 1
ATOM 1598 C CA . ASP A 1 208 ? 21.611 3.213 -32.163 1.00 98.44 208 ASP A CA 1
ATOM 1599 C C . ASP A 1 208 ? 23.096 2.855 -32.153 1.00 98.44 208 ASP A C 1
ATOM 1601 O O . ASP A 1 208 ? 23.782 3.015 -33.166 1.00 98.44 208 ASP A O 1
ATOM 1605 N N . PHE A 1 209 ? 23.595 2.318 -31.039 1.00 98.44 209 PHE A N 1
ATOM 1606 C CA . PHE A 1 209 ? 24.978 1.865 -30.932 1.00 98.44 209 PHE A CA 1
ATOM 1607 C C . PHE A 1 209 ? 25.293 0.752 -31.940 1.00 98.44 209 PHE A C 1
ATOM 1609 O O . PHE A 1 209 ? 26.330 0.784 -32.611 1.00 98.44 209 PHE A O 1
ATOM 1616 N N . SER A 1 210 ? 24.380 -0.208 -32.097 1.00 98.38 210 SER A N 1
ATOM 1617 C CA . SER A 1 210 ? 24.515 -1.312 -33.055 1.00 98.38 210 SER A CA 1
ATOM 1618 C C . SER A 1 210 ? 24.537 -0.803 -34.499 1.00 98.38 210 SER A C 1
ATOM 1620 O O . SER A 1 210 ? 25.373 -1.221 -35.308 1.00 98.38 210 SER A O 1
ATOM 1622 N N . ARG A 1 211 ? 23.671 0.166 -34.815 1.00 98.56 211 ARG A N 1
ATOM 1623 C CA . ARG A 1 211 ? 23.626 0.838 -36.117 1.00 98.56 211 ARG A CA 1
ATOM 1624 C C . ARG A 1 211 ? 24.924 1.587 -36.409 1.00 98.56 211 ARG A C 1
ATOM 1626 O O . ARG A 1 211 ? 25.502 1.395 -37.477 1.00 98.56 211 ARG A O 1
ATOM 1633 N N . LEU A 1 212 ? 25.405 2.405 -35.473 1.00 98.50 212 LEU A N 1
ATOM 1634 C CA . LEU A 1 212 ? 26.649 3.164 -35.632 1.00 98.50 212 LEU A CA 1
ATOM 1635 C C . LEU A 1 212 ? 27.863 2.243 -35.784 1.00 98.50 212 LEU A C 1
ATOM 1637 O O . LEU A 1 212 ? 28.714 2.481 -36.637 1.00 98.50 212 LEU A O 1
ATOM 1641 N N . THR A 1 213 ? 27.915 1.157 -35.011 1.00 98.56 213 THR A N 1
ATOM 1642 C CA . THR A 1 213 ? 28.971 0.140 -35.121 1.00 98.56 213 THR A CA 1
ATOM 1643 C C . THR A 1 213 ? 28.975 -0.504 -36.506 1.00 98.56 213 THR A C 1
ATOM 1645 O O . THR A 1 213 ? 30.033 -0.640 -37.119 1.00 98.56 213 THR A O 1
ATOM 1648 N N . SER A 1 214 ? 27.794 -0.831 -37.036 1.00 98.19 214 SER A N 1
ATOM 1649 C CA . SER A 1 214 ? 27.646 -1.396 -38.383 1.00 98.19 214 SER A CA 1
ATOM 1650 C C . SER A 1 214 ? 28.083 -0.412 -39.472 1.00 98.19 214 SER A C 1
ATOM 1652 O O . SER A 1 214 ? 28.811 -0.788 -40.388 1.00 98.19 214 SER A O 1
ATOM 1654 N N . GLN A 1 215 ? 27.700 0.865 -39.358 1.00 98.50 215 GLN A N 1
ATOM 1655 C CA . GLN A 1 215 ? 28.127 1.916 -40.291 1.00 98.50 215 GLN A CA 1
ATOM 1656 C C . GLN A 1 215 ? 29.643 2.128 -40.261 1.00 98.50 215 GLN A C 1
ATOM 1658 O O . GLN A 1 215 ? 30.270 2.276 -41.308 1.00 98.50 215 GLN A O 1
ATOM 1663 N N . LEU A 1 216 ? 30.240 2.120 -39.067 1.00 98.44 216 LEU A N 1
ATOM 1664 C CA . LEU A 1 216 ? 31.682 2.256 -38.908 1.00 98.44 216 LEU A CA 1
ATOM 1665 C C . LEU A 1 216 ? 32.428 1.069 -39.528 1.00 98.44 216 LEU A C 1
ATOM 1667 O O . LEU A 1 216 ? 33.439 1.281 -40.192 1.00 98.44 216 LEU A O 1
ATOM 1671 N N . ALA A 1 217 ? 31.932 -0.156 -39.339 1.00 98.25 217 ALA A N 1
ATOM 1672 C CA . ALA A 1 217 ? 32.495 -1.349 -39.966 1.00 98.25 217 ALA A CA 1
ATOM 1673 C C . ALA A 1 217 ? 32.424 -1.263 -41.498 1.00 98.25 217 ALA A C 1
ATOM 1675 O O . ALA A 1 217 ? 33.453 -1.372 -42.157 1.00 98.25 217 ALA A O 1
ATOM 1676 N N . ALA A 1 218 ? 31.249 -0.942 -42.050 1.00 98.00 218 ALA A N 1
ATOM 1677 C CA . ALA A 1 218 ? 31.064 -0.791 -43.493 1.00 98.00 218 ALA A CA 1
ATOM 1678 C C . ALA A 1 218 ? 31.986 0.283 -44.094 1.00 98.00 218 ALA A C 1
ATOM 1680 O O . ALA A 1 218 ? 32.585 0.072 -45.146 1.00 98.00 218 ALA A O 1
ATOM 1681 N N . LYS A 1 219 ? 32.146 1.422 -43.407 1.00 98.31 219 LYS A N 1
ATOM 1682 C CA . LYS A 1 219 ? 33.060 2.479 -43.848 1.00 98.31 219 LYS A CA 1
ATOM 1683 C C . LYS A 1 219 ? 34.518 2.019 -43.829 1.00 98.31 219 LYS A C 1
ATOM 1685 O O . LYS A 1 219 ? 35.240 2.293 -44.779 1.00 98.31 219 LYS A O 1
ATOM 1690 N N . ARG A 1 220 ? 34.952 1.306 -42.782 1.00 98.12 220 ARG A N 1
ATOM 1691 C CA . ARG A 1 220 ? 36.315 0.752 -42.730 1.00 98.12 220 ARG A CA 1
ATOM 1692 C C . ARG A 1 220 ? 36.574 -0.227 -43.869 1.00 98.12 220 ARG A C 1
ATOM 1694 O O . ARG A 1 220 ? 37.643 -0.163 -44.464 1.00 98.12 220 ARG A O 1
ATOM 1701 N N . ASP A 1 221 ? 35.621 -1.103 -44.171 1.00 98.12 221 ASP A N 1
ATOM 1702 C CA . ASP A 1 221 ? 35.765 -2.064 -45.267 1.00 98.12 221 ASP A CA 1
ATOM 1703 C C . ASP A 1 221 ? 35.883 -1.353 -46.621 1.00 98.12 221 ASP A C 1
ATOM 1705 O O . ASP A 1 221 ? 36.721 -1.725 -47.445 1.00 98.12 221 ASP A O 1
ATOM 1709 N N . GLU A 1 222 ? 35.101 -0.292 -46.836 1.00 98.06 222 GLU A N 1
ATOM 1710 C CA . GLU A 1 222 ? 35.193 0.532 -48.043 1.00 98.06 222 GLU A CA 1
ATOM 1711 C C . GLU A 1 222 ? 36.535 1.275 -48.133 1.00 98.06 222 GLU A C 1
ATOM 1713 O O . GLU A 1 222 ? 37.203 1.213 -49.167 1.00 98.06 222 GLU A O 1
ATOM 1718 N N . ASP A 1 223 ? 36.985 1.898 -47.041 1.00 97.88 223 ASP A N 1
ATOM 1719 C CA . ASP A 1 223 ? 38.275 2.594 -46.979 1.00 97.88 223 ASP A CA 1
ATOM 1720 C C . ASP A 1 223 ? 39.445 1.622 -47.251 1.00 97.88 223 ASP A C 1
ATOM 1722 O O . ASP A 1 223 ? 40.376 1.950 -47.993 1.00 97.88 223 ASP A O 1
ATOM 1726 N N . ILE A 1 224 ? 39.389 0.395 -46.711 1.00 98.38 224 ILE A N 1
ATOM 1727 C CA . ILE A 1 224 ? 40.383 -0.662 -46.964 1.00 98.38 224 ILE A CA 1
ATOM 1728 C C . ILE A 1 224 ? 40.365 -1.094 -48.432 1.00 98.38 224 ILE A C 1
ATOM 1730 O O . ILE A 1 224 ? 41.431 -1.244 -49.034 1.00 98.38 224 ILE A O 1
ATOM 1734 N N . ARG A 1 225 ? 39.183 -1.286 -49.030 1.00 98.00 225 ARG A N 1
ATOM 1735 C CA . ARG A 1 225 ? 39.058 -1.642 -50.452 1.00 98.00 225 ARG A CA 1
ATOM 1736 C C . ARG A 1 225 ? 39.610 -0.549 -51.357 1.00 98.00 225 ARG A C 1
ATOM 1738 O O . ARG A 1 225 ? 40.342 -0.858 -52.297 1.00 98.00 225 ARG A O 1
ATOM 1745 N N . LEU A 1 226 ? 39.295 0.712 -51.067 1.00 98.31 226 LEU A N 1
ATOM 1746 C CA . LEU A 1 226 ? 39.815 1.856 -51.808 1.00 98.31 226 LEU A CA 1
ATOM 1747 C C . LEU A 1 226 ? 41.343 1.905 -51.716 1.00 98.31 226 LEU A C 1
ATOM 1749 O O . LEU A 1 226 ? 42.022 1.977 -52.741 1.00 98.31 226 LEU A O 1
ATOM 1753 N N . LEU A 1 227 ? 41.893 1.784 -50.505 1.00 98.44 227 LEU A N 1
ATOM 1754 C CA . LEU A 1 227 ? 43.337 1.758 -50.295 1.00 98.44 227 LEU A CA 1
ATOM 1755 C C . LEU A 1 227 ? 43.991 0.595 -51.051 1.00 98.44 227 LEU A C 1
ATOM 1757 O O . LEU A 1 227 ? 44.969 0.806 -51.766 1.00 98.44 227 LEU A O 1
ATOM 1761 N N . HIS A 1 228 ? 43.431 -0.613 -50.962 1.00 98.31 228 HIS A N 1
ATOM 1762 C CA . HIS A 1 228 ? 43.923 -1.777 -51.695 1.00 98.31 228 HIS A CA 1
ATOM 1763 C C . HIS A 1 228 ? 43.980 -1.517 -53.206 1.00 98.31 228 HIS A C 1
ATOM 1765 O O . HIS A 1 228 ? 45.019 -1.745 -53.826 1.00 98.31 228 HIS A O 1
ATOM 1771 N N . ASN A 1 229 ? 42.900 -0.990 -53.791 1.00 98.19 229 ASN A N 1
ATOM 1772 C CA . ASN A 1 229 ? 42.843 -0.693 -55.222 1.00 98.19 229 ASN A CA 1
ATOM 1773 C C . ASN A 1 229 ? 43.917 0.325 -55.629 1.00 98.19 229 ASN A C 1
ATOM 1775 O O . ASN A 1 229 ? 44.670 0.073 -56.566 1.00 98.19 229 ASN A O 1
ATOM 1779 N N . THR A 1 230 ? 44.075 1.415 -54.868 1.00 98.31 230 THR A N 1
ATOM 1780 C CA . THR A 1 230 ? 45.110 2.424 -55.163 1.00 98.31 230 THR A CA 1
ATOM 1781 C C . THR A 1 230 ? 46.530 1.852 -55.087 1.00 98.31 230 THR A C 1
ATOM 1783 O O . THR A 1 230 ? 47.375 2.174 -55.922 1.00 98.31 230 THR A O 1
ATOM 1786 N N . VAL A 1 231 ? 46.805 0.955 -54.134 1.00 98.44 231 VAL A N 1
ATOM 1787 C CA . VAL A 1 231 ? 48.103 0.271 -54.017 1.00 98.44 231 VAL A CA 1
ATOM 1788 C C . VAL A 1 231 ? 48.355 -0.651 -55.212 1.00 98.44 231 VAL A C 1
ATOM 1790 O O . VAL A 1 231 ? 49.469 -0.674 -55.742 1.00 98.44 231 VAL A O 1
ATOM 1793 N N . VAL A 1 232 ? 47.339 -1.396 -55.659 1.00 98.38 232 VAL A N 1
ATOM 1794 C CA . VAL A 1 232 ? 47.431 -2.260 -56.846 1.00 98.38 232 VAL A CA 1
ATOM 1795 C C . VAL A 1 232 ? 47.708 -1.431 -58.103 1.00 98.38 232 VAL A C 1
ATOM 1797 O O . VAL A 1 232 ? 48.639 -1.757 -58.843 1.00 98.38 232 VAL A O 1
ATOM 1800 N N . ASP A 1 233 ? 46.989 -0.327 -58.306 1.00 97.94 233 ASP A N 1
ATOM 1801 C CA . ASP A 1 233 ? 47.168 0.566 -59.458 1.00 97.94 233 ASP A CA 1
ATOM 1802 C C . ASP A 1 233 ? 48.572 1.180 -59.503 1.00 97.94 233 ASP A C 1
ATOM 1804 O O . ASP A 1 233 ? 49.245 1.156 -60.541 1.00 97.94 233 ASP A O 1
ATOM 1808 N N . LEU A 1 234 ? 49.063 1.670 -58.359 1.00 98.06 234 LEU A N 1
ATOM 1809 C CA . LEU A 1 234 ? 50.421 2.205 -58.238 1.00 98.06 234 LEU A CA 1
ATOM 1810 C C . LEU A 1 234 ? 51.475 1.134 -58.538 1.00 98.06 234 LEU A C 1
ATOM 1812 O O . LEU A 1 234 ? 52.445 1.402 -59.253 1.00 98.06 234 LEU A O 1
ATOM 1816 N N . LYS A 1 235 ? 51.279 -0.094 -58.045 1.00 97.88 235 LYS A N 1
ATOM 1817 C CA . LYS A 1 235 ? 52.179 -1.219 -58.318 1.00 97.88 235 LYS A CA 1
ATOM 1818 C C . LYS A 1 235 ? 52.217 -1.563 -59.809 1.00 97.88 235 LYS A C 1
ATOM 1820 O O . LYS A 1 235 ? 53.311 -1.727 -60.348 1.00 97.88 235 LYS A O 1
ATOM 1825 N N . MET A 1 236 ? 51.065 -1.620 -60.481 1.00 97.19 236 MET A N 1
ATOM 1826 C CA . MET A 1 236 ? 50.994 -1.860 -61.929 1.00 97.19 236 MET A CA 1
ATOM 1827 C C . MET A 1 236 ? 51.734 -0.769 -62.715 1.00 97.19 236 MET A C 1
ATOM 1829 O O . MET A 1 236 ? 52.560 -1.078 -63.580 1.00 97.19 236 MET A O 1
ATOM 1833 N N . CYS A 1 237 ? 51.525 0.503 -62.359 1.00 96.44 237 CYS A N 1
ATOM 1834 C CA . CYS A 1 237 ? 52.233 1.635 -62.962 1.00 96.44 237 CYS A CA 1
ATOM 1835 C C . CYS A 1 237 ? 53.758 1.523 -62.808 1.00 96.44 237 CYS A C 1
ATOM 1837 O O . CYS A 1 237 ? 54.496 1.746 -63.768 1.00 96.44 237 CYS A O 1
ATOM 1839 N N . LEU A 1 238 ? 54.239 1.154 -61.616 1.00 96.56 238 LEU A N 1
ATOM 1840 C CA . LEU A 1 238 ? 55.668 0.962 -61.354 1.00 96.56 238 LEU A CA 1
ATOM 1841 C C . LEU A 1 238 ? 56.254 -0.190 -62.174 1.00 96.56 238 LEU A C 1
ATOM 1843 O O . LEU A 1 238 ? 57.333 -0.046 -62.747 1.00 96.56 238 LEU A O 1
ATOM 1847 N N . THR A 1 239 ? 55.547 -1.319 -62.265 1.00 96.88 239 THR A N 1
ATOM 1848 C CA . THR A 1 239 ? 56.013 -2.462 -63.064 1.00 96.88 239 THR A CA 1
ATOM 1849 C C . THR A 1 239 ? 56.094 -2.133 -64.548 1.00 96.88 239 THR A C 1
ATOM 1851 O O . THR A 1 239 ? 57.071 -2.511 -65.187 1.00 96.88 239 THR A O 1
ATOM 1854 N N . LYS A 1 240 ? 55.133 -1.364 -65.076 1.00 96.19 240 LYS A N 1
ATOM 1855 C CA . LYS A 1 240 ? 55.153 -0.896 -66.464 1.00 96.19 240 LYS A CA 1
ATOM 1856 C C . LYS A 1 240 ? 56.341 0.033 -66.724 1.00 96.19 240 LYS A C 1
ATOM 1858 O O . LYS A 1 240 ? 57.105 -0.210 -67.648 1.00 96.19 240 LYS A O 1
ATOM 1863 N N . LYS A 1 241 ? 56.569 1.022 -65.850 1.00 95.56 241 LYS A N 1
ATOM 1864 C CA . LYS A 1 241 ? 57.736 1.918 -65.950 1.00 95.56 241 LYS A CA 1
ATOM 1865 C C . LYS A 1 241 ? 59.070 1.168 -65.920 1.00 95.56 241 LYS A C 1
ATOM 1867 O O . LYS A 1 241 ? 60.009 1.591 -66.576 1.00 95.56 241 LYS A O 1
ATOM 1872 N N . LYS A 1 242 ? 59.158 0.065 -65.170 1.00 95.12 242 LYS A N 1
ATOM 1873 C CA . LYS A 1 242 ? 60.361 -0.778 -65.119 1.00 95.12 242 LYS A CA 1
ATOM 1874 C C . LYS A 1 242 ? 60.579 -1.594 -66.402 1.00 95.12 242 LYS A C 1
ATOM 1876 O O . LYS A 1 242 ? 61.712 -1.945 -66.681 1.00 95.12 242 LYS A O 1
ATOM 1881 N N . GLN A 1 243 ? 59.523 -1.927 -67.147 1.00 93.62 243 GLN A N 1
ATOM 1882 C CA . GLN A 1 243 ? 59.627 -2.635 -68.433 1.00 93.62 243 GLN A CA 1
ATOM 1883 C C . GLN A 1 243 ? 60.005 -1.709 -69.597 1.00 93.62 243 GLN A C 1
ATOM 1885 O O . GLN A 1 243 ? 60.493 -2.185 -70.615 1.00 93.62 243 GLN A O 1
ATOM 1890 N N . GLU A 1 244 ? 59.753 -0.407 -69.459 1.00 93.25 244 GLU A N 1
ATOM 1891 C CA . GLU A 1 244 ? 60.086 0.619 -70.458 1.00 93.25 244 GLU A CA 1
ATOM 1892 C C . GLU A 1 244 ? 61.540 1.131 -70.347 1.00 93.25 244 GLU A C 1
ATOM 1894 O O . GLU A 1 244 ? 61.957 1.937 -71.178 1.00 93.25 244 GLU A O 1
ATOM 1899 N N . GLN A 1 245 ? 62.301 0.683 -69.339 1.00 84.62 245 GLN A N 1
ATOM 1900 C CA . GLN A 1 245 ? 63.722 0.999 -69.116 1.00 84.62 245 GLN A CA 1
ATOM 1901 C C . GLN A 1 245 ? 64.614 -0.179 -69.499 1.00 84.62 245 GLN A C 1
ATOM 1903 O O . GLN A 1 245 ? 65.689 0.086 -70.081 1.00 84.62 245 GLN A O 1
#

Radius of gyration: 51.94 Å; chains: 1; bounding box: 134×83×154 Å

Sequence (245 aa):
MKPVTSNAPSNDIGTEVNLAQHFAYDCHFPLILINPSHQRLPPFKQLEIGNGEAEQLSKALCGTSDAKKMALLTRLLPDSMRTGRATVAVPGGQPRLQTTAQVLVTPTTTDRRSASVPRESAEVVEMTARIVQLEGELLMETESVRKLKNELALKDQTREGQDIIKVYIIQTALDEEKGKSSMMQVALNAKDSEIAQLKHELCQRMEDFSRLTSQLAAKRDEDIRLLHNTVVDLKMCLTKKKQEQ

Foldseek 3Di:
DDDDDDDDDDDPDDDPPPPPDDDPPPPPDPPPPPDPPDPPDDPDDPPPPPPPPVVVVVVVPPPDPPVVVVVVVVVPDPPVVVPPDPPPDDPDDDPDDDDDDDDDDDDDDDDDDDPPPDPPDVVNVVVVVVVVVVVVVVVVVVVVVVVVVVVVVVVVVVVVVVVVVVVVVVVVVVVVVVVVVVVVVVVVVVVVVVVVVVVVVVVVVVVVVVVVVVVVVVVVVVVVVVVVVVVVVVVVVVVVVVVVD

Organism: Trichostrongylus colubriformis (NCBI:txid6319)

Secondary structure (DSSP, 8-state):
--------------------S--------------TT---PPP-------TTHHHHHHHHHSSS-HHHHHHHHTTSS-GGGTS--------------------------------------HHHHHHHHHHHHHHHHHHHHHHHHHHHHHHHHHHHHHHHHHHHHHHHHHHHHHHHHHHHHHHHHHHHHHHHHHHHHHHHHHHHHHHHHHHHHHHHHHHHHHHHHHHHHHHHHHHHHHHHHHH--

pLDDT: mean 75.51, std 22.68, range [38.16, 98.69]